Protein AF-A0A1W9LTS0-F1 (afdb_monomer)

Structure (mmCIF, N/CA/C/O backbone):
data_AF-A0A1W9LTS0-F1
#
_entry.id   AF-A0A1W9LTS0-F1
#
loop_
_atom_site.group_PDB
_atom_site.id
_atom_site.type_symbol
_atom_site.label_atom_id
_atom_site.label_alt_id
_atom_site.label_comp_id
_atom_site.label_asym_id
_atom_site.label_entity_id
_atom_site.label_seq_id
_atom_site.pdbx_PDB_ins_code
_atom_site.Cartn_x
_atom_site.Cartn_y
_atom_site.Cartn_z
_atom_site.occupancy
_atom_site.B_iso_or_equiv
_atom_site.auth_seq_id
_atom_site.auth_comp_id
_atom_site.auth_asym_id
_atom_site.auth_atom_id
_atom_site.pdbx_PDB_model_num
ATOM 1 N N . MET A 1 1 ? 13.930 -17.405 27.914 1.00 41.88 1 MET A N 1
ATOM 2 C CA . MET A 1 1 ? 15.050 -18.183 27.339 1.00 41.88 1 MET A CA 1
ATOM 3 C C . MET A 1 1 ? 15.543 -17.441 26.110 1.00 41.88 1 MET A C 1
ATOM 5 O O . MET A 1 1 ? 14.790 -17.312 25.156 1.00 41.88 1 MET A O 1
ATOM 9 N N . SER A 1 2 ? 16.735 -16.854 26.188 1.00 40.72 2 SER A N 1
ATOM 10 C CA . SER A 1 2 ? 17.370 -16.104 25.100 1.00 40.72 2 SER A CA 1
ATOM 11 C C . SER A 1 2 ? 18.119 -17.074 24.189 1.00 40.72 2 SER A C 1
ATOM 13 O O . SER A 1 2 ? 19.139 -17.632 24.594 1.00 40.72 2 SER A O 1
ATOM 15 N N . TYR A 1 3 ? 17.601 -17.304 22.987 1.00 51.97 3 TYR A N 1
ATOM 16 C CA . TYR A 1 3 ? 18.282 -18.116 21.981 1.00 51.97 3 TYR A CA 1
ATOM 17 C C . TYR A 1 3 ? 19.502 -17.367 21.431 1.00 51.97 3 TYR A C 1
ATOM 19 O O . TYR A 1 3 ? 19.491 -16.142 21.296 1.00 51.97 3 TYR A O 1
ATOM 27 N N . THR A 1 4 ? 20.586 -18.100 21.185 1.00 50.81 4 THR A N 1
ATOM 28 C CA . THR A 1 4 ? 21.878 -17.554 20.754 1.00 50.81 4 THR A CA 1
ATOM 29 C C . THR A 1 4 ? 21.835 -17.184 19.266 1.00 50.81 4 THR A C 1
ATOM 31 O O . THR A 1 4 ? 21.159 -17.846 18.485 1.00 50.81 4 THR A O 1
ATOM 34 N N . ILE A 1 5 ? 22.621 -16.181 18.847 1.00 49.59 5 ILE A N 1
ATOM 35 C CA . ILE A 1 5 ? 22.741 -15.671 17.457 1.00 49.59 5 ILE A CA 1
ATOM 36 C C . ILE A 1 5 ? 22.878 -16.789 16.399 1.00 49.59 5 ILE A C 1
ATOM 38 O O . ILE A 1 5 ? 22.484 -16.615 15.251 1.00 49.59 5 ILE A O 1
ATOM 42 N N . LYS A 1 6 ? 23.429 -17.951 16.776 1.00 54.41 6 LYS A N 1
ATOM 43 C CA . LYS A 1 6 ? 23.698 -19.080 15.875 1.00 54.41 6 LYS A CA 1
ATOM 44 C C . LYS A 1 6 ? 22.452 -19.833 15.395 1.00 54.41 6 LYS A C 1
ATOM 46 O O . LYS A 1 6 ? 22.547 -20.530 14.392 1.00 54.41 6 LYS A O 1
ATOM 51 N N . GLU A 1 7 ? 21.314 -19.714 16.076 1.00 71.44 7 GLU A N 1
ATOM 52 C CA . GLU A 1 7 ? 20.107 -20.470 15.716 1.00 71.44 7 GLU A CA 1
ATOM 53 C C . GLU A 1 7 ? 19.225 -19.770 14.684 1.00 71.44 7 GLU A C 1
ATOM 55 O O . GLU A 1 7 ? 18.290 -20.388 14.190 1.00 71.44 7 GLU A O 1
ATOM 60 N N . PHE A 1 8 ? 19.502 -18.515 14.321 1.00 76.38 8 PHE A N 1
ATOM 61 C CA . PHE A 1 8 ? 18.697 -17.773 13.355 1.00 76.38 8 PHE A CA 1
ATOM 62 C C . PHE A 1 8 ? 19.528 -17.378 12.136 1.00 76.38 8 PHE A C 1
ATOM 64 O O . PHE A 1 8 ? 20.562 -16.723 12.256 1.00 76.38 8 PHE A O 1
ATOM 71 N N . LYS A 1 9 ? 19.046 -17.689 10.929 1.00 77.50 9 LYS A N 1
ATOM 72 C CA . LYS A 1 9 ? 19.528 -17.009 9.721 1.00 77.50 9 LYS A CA 1
ATOM 73 C C . LYS A 1 9 ? 19.177 -15.520 9.809 1.00 77.50 9 LYS A C 1
ATOM 75 O O . LYS A 1 9 ? 18.097 -15.210 10.318 1.00 77.50 9 LYS A O 1
ATOM 80 N N . PRO A 1 10 ? 20.027 -14.608 9.290 1.00 75.56 10 PRO A N 1
ATOM 81 C CA . PRO A 1 10 ? 19.768 -13.172 9.295 1.00 75.56 10 PRO A CA 1
ATOM 82 C C . PRO A 1 10 ? 18.376 -12.838 8.769 1.00 75.56 10 PRO A C 1
ATOM 84 O O . PRO A 1 10 ? 17.856 -13.504 7.874 1.00 75.56 10 PRO A O 1
ATOM 87 N N . CYS A 1 11 ? 17.780 -11.786 9.315 1.00 69.75 11 CYS A N 1
ATOM 88 C CA . CYS A 1 11 ? 16.462 -11.349 8.907 1.00 69.75 11 CYS A CA 1
ATOM 89 C C . CYS A 1 11 ? 16.480 -10.982 7.423 1.00 69.75 11 CYS A C 1
ATOM 91 O O . CYS A 1 11 ? 17.223 -10.068 7.061 1.00 69.75 11 CYS A O 1
ATOM 93 N N . PRO A 1 12 ? 15.654 -11.620 6.571 1.00 57.44 12 PRO A N 1
ATOM 94 C CA . PRO A 1 12 ? 15.662 -11.326 5.139 1.00 57.44 12 PRO A CA 1
ATOM 95 C C . PRO A 1 12 ? 15.199 -9.890 4.856 1.00 57.44 12 PRO A C 1
ATOM 97 O O . PRO A 1 12 ? 15.517 -9.317 3.824 1.00 57.44 12 PRO A O 1
ATOM 100 N N . PHE A 1 13 ? 14.504 -9.269 5.814 1.00 53.19 13 PHE A N 1
ATOM 101 C CA . PHE A 1 13 ? 13.980 -7.917 5.680 1.00 53.19 13 PHE A CA 1
ATOM 102 C C . PHE A 1 13 ? 14.987 -6.833 6.078 1.00 53.19 13 PHE A C 1
ATOM 104 O O . PHE A 1 13 ? 15.098 -5.831 5.383 1.00 53.19 13 PHE A O 1
ATOM 111 N N . CYS A 1 14 ? 15.721 -6.981 7.185 1.0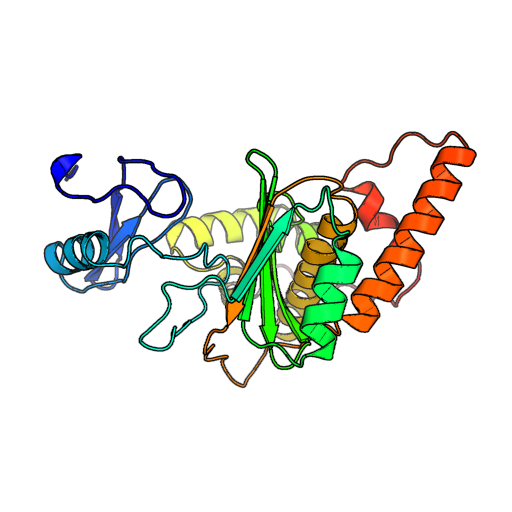0 53.59 14 CYS A N 1
ATOM 112 C CA . CYS A 1 14 ? 16.612 -5.919 7.685 1.00 53.59 14 CYS A CA 1
ATOM 113 C C . CYS A 1 14 ? 18.066 -6.350 7.908 1.00 53.59 14 CYS A C 1
ATOM 115 O O . CYS A 1 14 ? 18.846 -5.575 8.453 1.00 53.59 14 CYS A O 1
ATOM 117 N N . GLY A 1 15 ? 18.424 -7.589 7.570 1.00 56.75 15 GLY A N 1
ATOM 118 C CA . GLY A 1 15 ? 19.769 -8.135 7.759 1.00 56.75 15 GLY A CA 1
ATOM 119 C C . GLY A 1 15 ? 20.179 -8.357 9.218 1.00 56.75 15 GLY A C 1
ATOM 120 O O . GLY A 1 15 ? 21.249 -8.904 9.471 1.00 56.75 15 GLY A O 1
ATOM 121 N N . ARG A 1 16 ? 19.350 -7.970 10.201 1.00 68.31 16 ARG A N 1
ATOM 122 C CA . ARG A 1 16 ? 19.659 -8.167 11.623 1.00 68.31 16 ARG A CA 1
ATOM 123 C C . ARG A 1 16 ? 19.775 -9.650 11.947 1.00 68.31 16 ARG A C 1
ATOM 125 O O . ARG A 1 16 ? 18.957 -10.457 11.515 1.00 68.31 16 ARG A O 1
ATOM 132 N N . ILE A 1 17 ? 20.759 -9.960 12.774 1.00 64.94 17 ILE A N 1
ATOM 133 C CA . ILE A 1 17 ? 21.047 -11.305 13.291 1.00 64.94 17 ILE A CA 1
ATOM 134 C C . ILE A 1 17 ? 20.457 -11.544 14.689 1.00 64.94 17 ILE A C 1
ATOM 136 O O . ILE A 1 17 ? 20.579 -12.632 15.239 1.00 64.94 17 ILE A O 1
ATOM 140 N N . TRP A 1 18 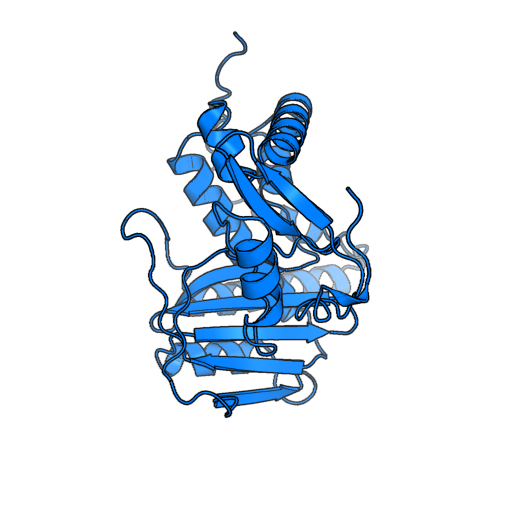? 19.823 -10.517 15.266 1.00 62.50 18 TRP A N 1
ATOM 141 C CA . TRP A 1 18 ? 19.165 -10.576 16.568 1.00 62.50 18 TRP A CA 1
ATOM 142 C C . TRP A 1 18 ? 17.645 -10.610 16.398 1.00 62.50 18 TRP A C 1
ATOM 144 O O . TRP A 1 18 ? 17.031 -9.646 15.923 1.00 62.50 18 TRP A O 1
ATOM 154 N N . MET A 1 19 ? 17.054 -11.736 16.789 1.00 76.31 19 MET A N 1
ATOM 155 C CA . MET A 1 19 ? 15.627 -12.033 16.718 1.00 76.31 19 MET A CA 1
ATOM 156 C C . MET A 1 19 ? 15.180 -12.631 18.049 1.00 76.31 19 MET A C 1
ATOM 158 O O . MET A 1 19 ? 15.985 -13.162 18.813 1.00 76.31 19 MET A O 1
ATOM 162 N N . PHE A 1 20 ? 13.884 -12.555 18.311 1.00 79.88 20 PHE A N 1
ATOM 163 C CA . PHE A 1 20 ? 13.246 -13.147 19.475 1.00 79.88 20 PHE A CA 1
ATOM 164 C C . PHE A 1 20 ? 12.435 -14.356 19.040 1.00 79.88 20 PHE A C 1
ATOM 166 O O . PHE A 1 20 ? 11.845 -14.333 17.968 1.00 79.88 20 PHE A O 1
ATOM 173 N N . LEU A 1 21 ? 12.376 -15.397 19.865 1.00 84.69 21 LEU A N 1
ATOM 174 C CA . LEU A 1 21 ? 11.340 -16.415 19.739 1.00 84.69 21 LEU A CA 1
ATOM 175 C C . LEU A 1 21 ? 10.225 -16.056 20.714 1.00 84.69 21 LEU A C 1
ATOM 177 O O . LEU A 1 21 ? 10.415 -16.123 21.929 1.00 84.69 21 LEU A O 1
ATOM 181 N N . ASP A 1 22 ? 9.079 -15.665 20.182 1.00 81.50 22 ASP A N 1
ATOM 182 C CA . ASP A 1 22 ? 7.911 -15.334 20.978 1.00 81.50 22 ASP A CA 1
ATOM 183 C C . ASP A 1 22 ? 7.050 -16.558 21.234 1.00 81.50 22 ASP A C 1
ATOM 185 O O . ASP A 1 22 ? 6.924 -17.428 20.376 1.00 81.50 22 ASP A O 1
ATOM 189 N N . SER A 1 23 ? 6.440 -16.584 22.417 1.00 85.69 23 SER A N 1
ATOM 190 C CA . SER A 1 23 ? 5.418 -17.548 22.814 1.00 85.69 23 SER A CA 1
ATOM 191 C C . SER A 1 23 ? 4.079 -16.831 22.866 1.00 85.69 23 SER A C 1
ATOM 193 O O . SER A 1 23 ? 3.973 -15.759 23.462 1.00 85.69 23 SER A O 1
ATOM 195 N N . TYR A 1 24 ? 3.065 -17.433 22.264 1.00 73.81 24 TYR A N 1
ATOM 196 C CA . TYR A 1 24 ? 1.699 -16.932 22.249 1.00 73.81 24 TYR A CA 1
ATOM 197 C C . TYR A 1 24 ? 0.837 -17.714 23.256 1.00 73.81 24 TYR A C 1
ATOM 199 O O . TYR A 1 24 ? 1.122 -18.892 23.494 1.00 73.81 24 TYR A O 1
ATOM 207 N N . PRO A 1 25 ? -0.197 -17.093 23.859 1.00 68.44 25 PRO A N 1
ATOM 208 C CA . PRO A 1 25 ? -1.070 -17.746 24.842 1.00 68.44 25 PRO A CA 1
ATOM 209 C C . PRO A 1 25 ? -1.750 -19.019 24.326 1.00 68.44 25 PRO A C 1
ATOM 211 O O . PRO A 1 25 ? -2.025 -19.926 25.103 1.00 68.44 25 PRO A O 1
ATOM 214 N N . GLU A 1 26 ? -1.980 -19.112 23.017 1.00 79.56 26 GLU A N 1
ATOM 215 C CA . GLU A 1 26 ? -2.631 -20.246 22.357 1.00 79.56 26 GLU A CA 1
ATOM 216 C C . GLU A 1 26 ? -1.672 -21.426 22.091 1.00 79.56 26 GLU A C 1
ATOM 218 O O . GLU A 1 26 ? -2.000 -22.333 21.332 1.00 79.56 26 GLU A O 1
ATOM 223 N N . GLY A 1 27 ? -0.475 -21.419 22.693 1.00 82.38 27 GLY A N 1
ATOM 224 C CA . GLY A 1 27 ? 0.497 -22.516 22.606 1.00 82.38 27 GLY A CA 1
ATOM 225 C C . GLY A 1 27 ? 1.390 -22.494 21.363 1.00 82.38 27 GLY A C 1
ATOM 226 O O . GLY A 1 27 ? 2.081 -23.472 21.091 1.00 82.38 27 GLY A O 1
ATOM 227 N N . TYR A 1 28 ? 1.403 -21.392 20.609 1.00 79.38 28 TYR A N 1
ATOM 228 C CA . TYR A 1 28 ? 2.258 -21.240 19.430 1.00 79.38 28 TYR A CA 1
ATOM 229 C C . TYR A 1 28 ? 3.547 -20.479 19.731 1.00 79.38 28 TYR A C 1
ATOM 231 O O . TYR A 1 28 ? 3.611 -19.630 20.620 1.00 79.38 28 TYR A O 1
ATOM 239 N N . PHE A 1 29 ? 4.545 -20.704 18.887 1.00 84.25 29 PHE A N 1
ATOM 240 C CA . PHE A 1 29 ? 5.816 -20.007 18.858 1.00 84.25 29 PHE A CA 1
ATOM 241 C C . PHE A 1 29 ? 6.044 -19.382 17.485 1.00 84.25 29 PHE A C 1
ATOM 243 O O . PHE A 1 29 ? 5.696 -19.971 16.462 1.00 84.25 29 PHE A O 1
ATOM 250 N N . ALA A 1 30 ? 6.643 -18.194 17.442 1.00 81.94 30 ALA A N 1
ATOM 251 C CA . ALA A 1 30 ? 7.100 -17.592 16.192 1.00 81.94 30 ALA A CA 1
ATOM 252 C C . ALA A 1 30 ? 8.354 -16.757 16.427 1.00 81.94 30 ALA A C 1
ATOM 254 O O . ALA A 1 30 ? 8.485 -16.082 17.445 1.00 81.94 30 ALA A O 1
ATOM 255 N N . VAL A 1 31 ? 9.275 -16.772 15.467 1.00 83.12 31 VAL A N 1
ATOM 256 C CA . VAL A 1 31 ? 10.468 -15.922 15.538 1.00 83.12 31 VAL A CA 1
ATOM 257 C C . VAL A 1 31 ? 10.129 -14.514 15.038 1.00 83.12 31 VAL A C 1
ATOM 259 O O . VAL A 1 31 ? 9.594 -14.366 13.942 1.00 83.12 31 VAL A O 1
ATOM 262 N N . ARG A 1 32 ? 10.449 -13.476 15.806 1.00 75.75 32 ARG A N 1
ATOM 263 C CA . ARG A 1 32 ? 10.203 -12.065 15.504 1.00 75.75 32 ARG A CA 1
ATOM 264 C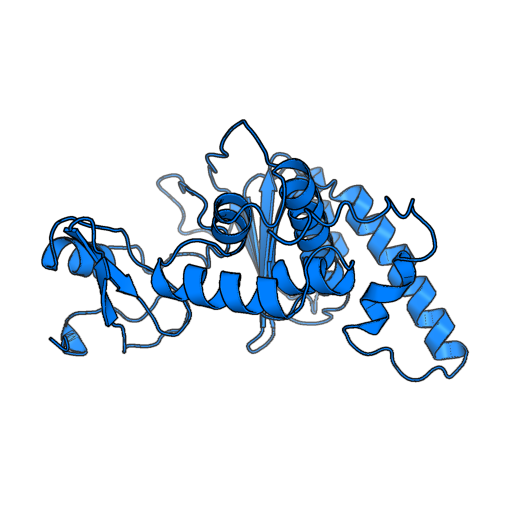 C . ARG A 1 32 ? 11.508 -11.288 15.417 1.00 75.75 32 ARG A C 1
ATOM 266 O O . ARG A 1 32 ? 12.348 -11.336 16.310 1.00 75.75 32 ARG A O 1
ATOM 273 N N . CYS A 1 33 ? 11.657 -10.487 14.373 1.00 70.88 33 CYS A N 1
ATOM 274 C CA . CYS A 1 33 ? 12.713 -9.490 14.284 1.00 70.88 33 CYS A CA 1
ATOM 275 C C . CYS A 1 33 ? 12.234 -8.135 14.823 1.00 70.88 33 CYS A C 1
ATOM 277 O O . CYS A 1 33 ? 11.070 -7.768 14.673 1.00 70.88 33 CYS A O 1
ATOM 279 N N . LEU A 1 34 ? 13.162 -7.338 15.359 1.00 59.75 34 LEU A N 1
ATOM 280 C CA . LEU A 1 34 ? 12.920 -5.952 15.781 1.00 59.75 34 LEU A CA 1
ATOM 281 C C . LEU A 1 34 ? 12.341 -5.053 14.680 1.00 59.75 34 LEU A C 1
ATOM 283 O O . LEU A 1 34 ? 11.677 -4.072 14.991 1.00 59.75 34 LEU A O 1
ATOM 287 N N . CYS A 1 35 ? 12.556 -5.381 13.401 1.00 51.41 35 CYS A N 1
ATOM 288 C CA . CYS A 1 35 ? 11.949 -4.646 12.288 1.00 51.41 35 CYS A CA 1
ATOM 289 C C . CYS A 1 35 ? 10.449 -4.944 12.091 1.00 51.41 35 CYS A C 1
ATOM 291 O O . CYS A 1 35 ? 9.860 -4.459 11.132 1.00 51.41 35 CYS A O 1
ATOM 293 N N . GLY A 1 36 ? 9.844 -5.785 12.938 1.00 54.88 36 GLY A N 1
ATOM 294 C CA . GLY A 1 36 ? 8.438 -6.189 12.851 1.00 54.88 36 GLY A CA 1
ATOM 295 C C . GLY A 1 36 ? 8.183 -7.444 12.012 1.00 54.88 36 GLY A C 1
ATOM 296 O O . GLY A 1 36 ? 7.053 -7.931 11.976 1.00 54.88 36 GLY A O 1
ATOM 297 N N . ALA A 1 37 ? 9.214 -8.009 11.375 1.00 61.00 37 ALA A N 1
ATOM 298 C CA . ALA A 1 37 ? 9.087 -9.270 10.654 1.00 61.00 37 ALA A CA 1
ATOM 299 C C . ALA A 1 37 ? 8.778 -10.414 11.623 1.00 61.00 37 ALA A C 1
ATOM 301 O O . ALA A 1 37 ? 9.485 -10.586 12.614 1.00 61.00 37 ALA A O 1
ATOM 302 N N . ASN A 1 38 ? 7.754 -11.208 11.322 1.00 68.31 38 ASN A N 1
ATOM 303 C CA . ASN A 1 38 ? 7.358 -12.361 12.124 1.00 68.31 38 ASN A CA 1
ATOM 304 C C . ASN A 1 38 ? 7.458 -13.641 11.297 1.00 68.31 38 ASN A C 1
ATOM 306 O O . ASN A 1 38 ? 7.271 -13.640 10.083 1.00 68.31 38 ASN A O 1
ATOM 310 N N . GLY A 1 39 ? 7.786 -14.726 11.979 1.00 70.81 39 GLY A N 1
ATOM 311 C CA . GLY A 1 39 ? 7.834 -16.065 11.435 1.00 70.81 39 GLY A CA 1
ATOM 312 C C . GLY A 1 39 ? 6.502 -16.779 11.390 1.00 70.81 39 GLY A C 1
ATOM 313 O O . GLY A 1 39 ? 5.543 -16.305 11.998 1.00 70.81 39 GLY A O 1
ATOM 314 N N . PRO A 1 40 ? 6.449 -17.940 10.712 1.00 70.31 40 PRO A N 1
ATOM 315 C CA . PRO A 1 40 ? 5.286 -18.800 10.792 1.00 70.31 40 PRO A CA 1
ATOM 316 C C . PRO A 1 40 ? 5.069 -19.201 12.253 1.00 70.31 40 PRO A C 1
ATOM 318 O O . PRO A 1 40 ? 6.020 -19.538 12.962 1.00 70.31 40 PRO A O 1
ATOM 321 N N . LYS A 1 41 ? 3.810 -19.147 12.691 1.00 79.19 41 LYS A N 1
ATOM 322 C CA . LYS A 1 41 ? 3.402 -19.673 13.992 1.00 79.19 41 LYS A CA 1
ATOM 323 C C . LYS A 1 41 ? 3.450 -21.197 13.934 1.00 79.19 41 LYS A C 1
ATOM 325 O O . LYS A 1 41 ? 2.868 -21.792 13.028 1.00 79.19 41 LYS A O 1
ATOM 330 N N . LYS A 1 42 ? 4.145 -21.816 14.880 1.00 82.88 42 LYS A N 1
ATOM 331 C CA . LYS A 1 42 ? 4.274 -23.272 15.006 1.00 82.88 42 LYS A CA 1
ATOM 332 C C . LYS A 1 42 ? 3.979 -23.697 16.430 1.00 82.88 42 LYS A C 1
ATOM 334 O O . LYS A 1 42 ? 4.211 -22.932 17.355 1.00 82.88 42 LYS A O 1
ATOM 339 N N . THR A 1 43 ? 3.441 -24.892 16.612 1.00 86.69 43 THR A N 1
ATOM 340 C CA . THR A 1 43 ? 3.140 -25.448 17.941 1.00 86.69 43 THR A CA 1
ATOM 341 C C . THR A 1 43 ? 4.401 -25.888 18.684 1.00 86.69 43 THR A C 1
ATOM 343 O O . THR A 1 43 ? 4.368 -26.078 19.894 1.00 86.69 43 THR A O 1
ATOM 346 N N . ASP A 1 44 ? 5.524 -26.005 17.974 1.00 89.50 44 ASP A N 1
ATOM 347 C CA . ASP A 1 44 ? 6.829 -26.330 18.533 1.00 89.50 44 ASP A CA 1
ATOM 348 C C . ASP A 1 44 ? 7.862 -25.212 18.291 1.00 89.50 44 ASP A C 1
ATOM 350 O O . ASP A 1 44 ? 7.861 -24.517 17.269 1.00 89.50 44 ASP A O 1
ATOM 354 N N . LYS A 1 45 ? 8.772 -25.040 19.257 1.00 88.81 45 LYS A N 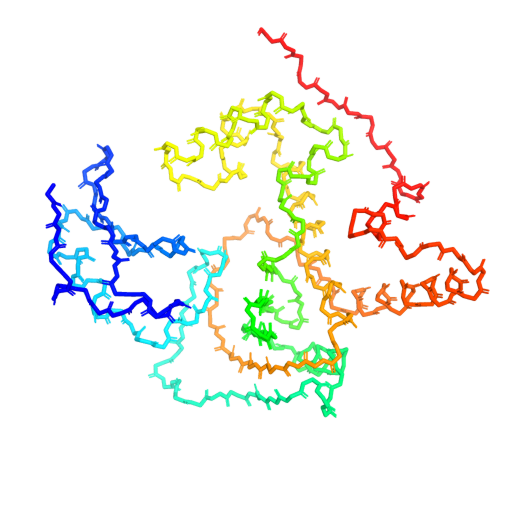1
ATOM 355 C CA . LYS A 1 45 ? 9.820 -24.012 19.218 1.00 88.81 45 LYS A CA 1
ATOM 356 C C . LYS A 1 45 ? 10.844 -24.275 18.121 1.00 88.81 45 LYS A C 1
ATOM 358 O O . LYS A 1 45 ? 11.244 -23.332 17.442 1.00 88.81 45 LYS A O 1
ATOM 363 N N . ARG A 1 46 ? 11.281 -25.527 17.949 1.00 85.94 46 ARG A N 1
ATOM 364 C CA . ARG A 1 46 ? 12.253 -25.893 16.913 1.00 85.94 46 ARG A CA 1
ATOM 365 C C . ARG A 1 46 ? 11.631 -25.748 15.540 1.00 85.94 46 ARG A C 1
ATOM 367 O O . ARG A 1 46 ? 12.278 -25.168 14.683 1.00 85.94 46 ARG A O 1
ATOM 374 N N . GLU A 1 47 ? 10.372 -26.132 15.358 1.00 81.31 47 GLU A N 1
ATOM 375 C CA . GLU A 1 47 ? 9.664 -25.894 14.094 1.00 81.31 47 GLU A CA 1
ATOM 376 C C . GLU A 1 47 ? 9.517 -24.400 13.765 1.00 81.31 47 GLU A C 1
ATOM 378 O O . GLU A 1 47 ? 9.607 -24.010 12.600 1.00 81.31 47 GLU A O 1
ATOM 383 N N . ALA A 1 48 ? 9.308 -23.535 14.764 1.00 81.81 48 ALA A N 1
ATOM 384 C CA . ALA A 1 48 ? 9.254 -22.084 14.557 1.00 81.81 48 ALA A CA 1
ATOM 385 C C . ALA A 1 48 ? 10.614 -21.504 14.123 1.00 81.81 48 ALA A C 1
ATOM 387 O O . ALA A 1 48 ? 10.668 -20.607 13.273 1.00 81.81 48 ALA A O 1
ATOM 388 N N . ILE A 1 49 ? 11.707 -22.014 14.704 1.00 86.06 49 ILE A N 1
ATOM 389 C CA . ILE A 1 49 ? 13.092 -21.645 14.373 1.00 86.06 49 ILE A CA 1
ATOM 390 C C . ILE A 1 49 ? 13.486 -22.205 13.006 1.00 86.06 49 ILE A C 1
ATOM 392 O O . ILE A 1 49 ? 14.020 -21.482 12.170 1.00 86.06 49 ILE A O 1
ATOM 396 N N . GLU A 1 50 ? 13.185 -23.470 12.738 1.00 82.12 50 GLU A N 1
ATOM 397 C CA . GLU A 1 50 ? 13.418 -24.112 11.453 1.00 82.12 50 GLU A CA 1
ATOM 398 C C . GLU A 1 50 ? 12.625 -23.392 10.373 1.00 82.12 50 GLU A C 1
ATOM 400 O O . GLU A 1 50 ? 13.222 -22.926 9.415 1.00 82.12 50 GLU A O 1
ATOM 405 N N . GLY A 1 51 ? 11.340 -23.115 10.601 1.00 75.38 51 GLY A N 1
ATOM 406 C CA . GLY A 1 51 ? 10.541 -22.238 9.752 1.00 75.38 51 GLY A CA 1
ATOM 407 C C . GLY A 1 51 ? 11.093 -20.810 9.641 1.00 75.38 51 GLY A C 1
ATOM 408 O O . GLY A 1 51 ? 10.734 -20.105 8.703 1.00 75.38 51 GLY A O 1
ATOM 409 N N . TRP A 1 52 ? 11.961 -20.348 10.558 1.00 82.38 52 TRP A N 1
ATOM 410 C CA . TRP A 1 52 ? 12.794 -19.136 10.422 1.00 82.38 52 TRP A CA 1
ATOM 411 C C . TRP A 1 52 ? 14.041 -19.289 9.563 1.00 82.38 52 TRP A C 1
ATOM 413 O O . TRP A 1 52 ? 14.427 -18.353 8.864 1.00 82.38 52 TRP A O 1
ATOM 423 N N . ASN A 1 53 ? 14.628 -20.466 9.529 1.00 79.56 53 ASN A N 1
ATOM 424 C CA . ASN A 1 53 ? 15.877 -20.706 8.827 1.00 79.56 53 ASN A CA 1
ATOM 425 C C . ASN A 1 53 ? 15.684 -21.314 7.440 1.00 79.56 53 ASN A C 1
ATOM 427 O O . ASN A 1 53 ? 16.556 -21.167 6.585 1.00 79.56 53 ASN A O 1
ATOM 431 N N . THR A 1 54 ? 14.582 -22.016 7.212 1.00 68.25 54 THR A N 1
ATOM 432 C CA . THR A 1 54 ? 14.234 -22.655 5.938 1.00 68.25 54 THR A CA 1
ATOM 433 C C . THR A 1 54 ? 13.331 -21.783 5.091 1.00 68.25 54 THR A C 1
ATOM 435 O O . THR A 1 54 ? 13.217 -22.023 3.896 1.00 68.25 54 THR A O 1
ATOM 438 N N . ARG A 1 55 ? 12.743 -20.732 5.673 1.00 62.53 55 ARG A N 1
ATOM 439 C CA . ARG A 1 55 ? 12.095 -19.693 4.880 1.00 62.53 55 ARG A CA 1
ATOM 440 C C . ARG A 1 55 ? 13.102 -19.109 3.896 1.00 62.53 55 ARG A C 1
ATOM 442 O O . ARG A 1 55 ? 14.245 -18.804 4.257 1.00 62.53 55 ARG A O 1
ATOM 449 N N . ASP A 1 56 ? 12.666 -18.985 2.652 1.00 46.03 56 ASP A N 1
ATOM 450 C CA . ASP A 1 56 ? 13.517 -18.506 1.581 1.00 46.03 56 ASP A CA 1
ATOM 451 C C . ASP A 1 56 ? 14.126 -17.153 1.950 1.00 46.03 56 ASP A C 1
ATOM 453 O O . ASP A 1 56 ? 13.440 -16.208 2.343 1.00 46.03 56 ASP A O 1
ATOM 457 N N . ARG A 1 57 ? 15.450 -17.031 1.800 1.00 42.03 57 ARG A N 1
ATOM 458 C CA . ARG A 1 57 ? 16.155 -15.742 1.944 1.00 42.03 57 ARG A CA 1
ATOM 459 C C . ARG A 1 57 ? 15.679 -14.703 0.920 1.00 42.03 57 ARG A C 1
ATOM 461 O O . ARG A 1 57 ? 15.993 -13.528 1.062 1.00 42.03 57 ARG A O 1
ATOM 468 N N . HIS A 1 58 ? 14.891 -15.142 -0.057 1.00 41.31 58 HIS A N 1
ATOM 469 C CA . HIS A 1 58 ? 14.230 -14.348 -1.084 1.00 41.31 58 HIS A CA 1
ATOM 470 C C . HIS A 1 58 ? 12.873 -13.779 -0.641 1.00 41.31 58 HIS A C 1
ATOM 472 O O . HIS A 1 58 ? 12.137 -13.265 -1.477 1.00 41.31 58 HIS A O 1
ATOM 478 N N . LEU A 1 59 ? 12.531 -13.860 0.654 1.00 42.47 59 LEU A N 1
ATOM 479 C CA . LEU A 1 59 ? 11.317 -13.272 1.218 1.00 42.47 59 LEU A CA 1
ATOM 480 C C . LEU A 1 59 ? 11.281 -11.752 1.011 1.00 42.47 59 LEU A C 1
ATOM 482 O O . LEU A 1 59 ? 11.761 -10.964 1.829 1.00 42.47 59 LEU A O 1
ATOM 486 N N . LEU A 1 60 ? 10.652 -11.384 -0.103 1.00 46.97 60 LEU A N 1
ATOM 487 C CA . LEU A 1 60 ? 10.032 -10.103 -0.390 1.00 46.97 60 LEU A CA 1
ATOM 488 C C . LEU A 1 60 ? 9.454 -9.505 0.880 1.00 46.97 60 LEU A C 1
ATOM 490 O O . LEU A 1 60 ? 8.724 -10.181 1.609 1.00 46.97 60 LEU A O 1
ATOM 494 N N . TRP A 1 61 ? 9.764 -8.231 1.124 1.00 45.72 61 TRP A N 1
ATOM 495 C CA . TRP A 1 61 ? 9.033 -7.427 2.089 1.00 45.72 61 TRP A CA 1
ATOM 496 C C . TRP A 1 61 ? 7.537 -7.594 1.806 1.00 45.72 61 TRP A C 1
ATOM 498 O O . TRP A 1 61 ? 7.033 -7.110 0.800 1.00 45.72 61 TRP A O 1
ATOM 508 N N . ASN A 1 62 ? 6.858 -8.359 2.666 1.00 50.06 62 ASN A N 1
ATOM 509 C CA . ASN A 1 62 ? 5.422 -8.601 2.622 1.00 50.06 62 ASN A CA 1
ATOM 510 C C . ASN A 1 62 ? 4.796 -7.786 3.757 1.00 50.06 62 ASN A C 1
ATOM 512 O O . ASN A 1 62 ? 4.521 -8.319 4.838 1.00 50.06 62 ASN A O 1
ATOM 516 N N . PRO A 1 63 ? 4.630 -6.470 3.560 1.00 51.81 63 PRO A N 1
ATOM 517 C CA . PRO A 1 63 ? 4.043 -5.604 4.572 1.00 51.81 63 PRO A CA 1
ATOM 518 C C . PRO A 1 63 ? 2.556 -5.889 4.804 1.00 51.81 63 PRO A C 1
ATOM 520 O O . PRO A 1 63 ? 1.982 -5.420 5.783 1.00 51.81 63 PRO A O 1
ATOM 523 N N . PHE A 1 64 ? 1.939 -6.660 3.913 1.00 52.28 64 PHE A N 1
ATOM 524 C CA . PHE A 1 64 ? 0.501 -6.860 3.853 1.00 52.28 64 PHE A CA 1
ATOM 525 C C . PHE A 1 64 ? 0.010 -8.060 4.658 1.00 52.28 64 PHE A C 1
ATOM 527 O O . PHE A 1 64 ? -1.195 -8.231 4.797 1.00 52.28 64 PHE A O 1
ATOM 534 N N . ARG A 1 65 ? 0.922 -8.908 5.164 1.00 51.62 65 ARG A N 1
ATOM 535 C CA . ARG A 1 65 ? 0.589 -10.239 5.712 1.00 51.62 65 ARG A CA 1
ATOM 536 C C . ARG A 1 65 ? -0.278 -11.072 4.748 1.00 51.62 65 ARG A C 1
ATOM 538 O O . ARG A 1 65 ? -1.056 -11.908 5.194 1.00 51.62 65 ARG A O 1
ATOM 545 N N . LEU A 1 66 ? -0.143 -10.859 3.437 1.00 50.91 66 LEU A N 1
ATOM 546 C CA . LEU A 1 66 ? -0.890 -11.618 2.432 1.00 50.91 66 LEU A CA 1
ATOM 547 C C . LEU A 1 66 ? -0.314 -13.031 2.305 1.00 50.91 66 LEU A C 1
ATOM 549 O O . LEU A 1 66 ? 0.907 -13.213 2.383 1.00 50.91 66 LEU A O 1
ATOM 553 N N . SER A 1 67 ? -1.178 -14.019 2.063 1.00 44.50 67 SER A N 1
ATOM 554 C CA . SER A 1 67 ? -0.758 -15.361 1.647 1.00 44.50 67 SER A CA 1
ATOM 555 C C . SER A 1 67 ? -0.340 -15.318 0.179 1.00 44.50 67 SER A C 1
ATOM 557 O O . SER A 1 67 ? -1.141 -15.534 -0.728 1.00 44.50 67 SER A O 1
ATOM 559 N N . ILE A 1 68 ? 0.930 -14.988 -0.050 1.00 47.56 68 ILE A N 1
ATOM 560 C CA . ILE A 1 68 ? 1.515 -14.867 -1.386 1.00 47.56 68 ILE A CA 1
ATOM 561 C C . ILE A 1 68 ? 2.203 -16.186 -1.736 1.00 47.56 68 ILE A C 1
ATOM 563 O O . ILE A 1 68 ? 3.120 -16.620 -1.034 1.00 47.56 68 ILE A O 1
ATOM 567 N N . ARG A 1 69 ? 1.758 -16.830 -2.816 1.00 45.44 69 ARG A N 1
ATOM 568 C CA . ARG A 1 69 ? 2.408 -17.999 -3.413 1.00 45.44 69 ARG A CA 1
ATOM 569 C C . ARG A 1 69 ? 3.151 -17.566 -4.671 1.00 45.44 69 ARG A C 1
ATOM 571 O O . ARG A 1 69 ? 2.569 -17.051 -5.619 1.00 45.44 69 ARG A O 1
ATOM 578 N N . PHE A 1 70 ? 4.449 -17.807 -4.680 1.00 47.19 70 PHE A N 1
ATOM 579 C CA . PHE A 1 70 ? 5.308 -17.609 -5.839 1.00 47.19 70 PHE A CA 1
ATOM 580 C C . PHE A 1 70 ? 5.375 -18.945 -6.607 1.00 47.19 70 PHE A C 1
ATOM 582 O O . PHE A 1 70 ? 5.653 -19.968 -5.974 1.00 47.19 70 PHE A O 1
ATOM 589 N N . PRO A 1 71 ? 5.048 -19.009 -7.916 1.00 44.62 71 PRO A N 1
ATOM 590 C CA . PRO A 1 71 ? 5.254 -20.225 -8.706 1.00 44.62 71 PRO A CA 1
ATOM 591 C C . PRO A 1 71 ? 6.717 -20.714 -8.648 1.00 44.62 71 PRO A C 1
ATOM 593 O O . PRO A 1 71 ? 7.640 -19.940 -8.436 1.00 44.62 71 PRO A O 1
ATOM 596 N N . LYS A 1 72 ? 6.925 -22.030 -8.776 1.00 38.69 72 LYS A N 1
ATOM 597 C CA . LYS A 1 72 ? 8.131 -22.760 -8.324 1.00 38.69 72 LYS A CA 1
ATOM 598 C C . LYS A 1 72 ? 9.485 -22.371 -8.959 1.00 38.69 72 LYS A C 1
ATOM 600 O O . LYS A 1 72 ? 10.495 -22.843 -8.453 1.00 38.69 72 LYS A O 1
ATOM 605 N N . ASP A 1 73 ? 9.528 -21.493 -9.962 1.00 44.28 73 ASP A N 1
ATOM 606 C CA . ASP A 1 73 ? 10.755 -21.053 -10.647 1.00 44.28 73 ASP A CA 1
ATOM 607 C C . ASP A 1 73 ? 10.847 -19.509 -10.700 1.00 44.28 73 ASP A C 1
ATOM 609 O O . ASP A 1 73 ? 10.523 -18.894 -11.710 1.00 44.28 73 ASP A O 1
ATOM 613 N N . ILE A 1 74 ? 11.255 -18.851 -9.601 1.00 45.97 74 ILE A N 1
ATOM 614 C CA . ILE A 1 74 ? 11.335 -17.369 -9.484 1.00 45.97 74 ILE A CA 1
ATOM 615 C C . ILE A 1 74 ? 12.737 -16.915 -9.051 1.00 45.97 74 ILE A C 1
ATOM 617 O O . ILE A 1 74 ? 12.955 -16.325 -7.994 1.00 45.97 74 ILE A O 1
ATOM 621 N N . LEU A 1 75 ? 13.741 -17.193 -9.881 1.00 42.78 75 LEU A N 1
ATOM 622 C CA . LEU A 1 75 ? 15.046 -16.528 -9.756 1.00 42.78 75 LEU A CA 1
ATOM 623 C C . LEU A 1 75 ? 15.119 -15.235 -10.584 1.00 42.78 75 LEU A C 1
ATOM 625 O O . LEU A 1 75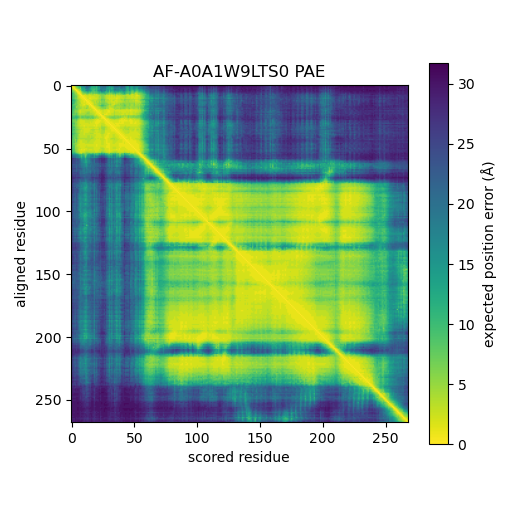 ? 15.981 -14.394 -10.322 1.00 42.78 75 LEU A O 1
ATOM 629 N N . SER A 1 76 ? 14.209 -15.027 -11.541 1.00 52.22 76 SER A N 1
ATOM 630 C CA . SER A 1 76 ? 14.160 -13.812 -12.351 1.00 52.22 76 SER A CA 1
ATOM 631 C C . SER A 1 76 ? 13.320 -12.730 -11.681 1.00 52.22 76 SER A C 1
ATOM 633 O O . SER A 1 76 ? 12.207 -12.953 -11.215 1.00 52.22 76 SER A O 1
ATOM 635 N N . VAL A 1 77 ? 13.880 -11.527 -11.619 1.00 59.41 77 VAL A N 1
ATOM 636 C CA . VAL A 1 77 ? 13.075 -10.311 -11.507 1.00 59.41 77 VAL A CA 1
ATOM 637 C C . VAL A 1 77 ? 12.418 -10.101 -12.868 1.00 59.41 77 VAL A C 1
ATOM 639 O O . VAL A 1 77 ? 13.148 -10.066 -13.858 1.00 59.41 77 VAL A O 1
ATOM 642 N N . ASP A 1 78 ? 11.092 -9.967 -12.923 1.00 78.12 78 ASP A N 1
ATOM 643 C CA . ASP A 1 78 ? 10.379 -9.777 -14.195 1.00 78.12 78 ASP A CA 1
ATOM 644 C C . ASP A 1 78 ? 10.660 -8.390 -14.780 1.00 78.12 78 ASP A C 1
ATOM 646 O O . ASP A 1 78 ? 10.886 -8.237 -15.978 1.00 78.12 78 ASP A O 1
ATOM 650 N N . PHE A 1 79 ? 10.692 -7.369 -13.918 1.00 83.25 79 PHE A N 1
ATOM 651 C CA . PHE A 1 79 ? 10.996 -5.999 -14.313 1.00 83.25 79 PHE A CA 1
ATOM 652 C C . PHE A 1 79 ? 11.686 -5.238 -13.177 1.00 83.25 79 PHE A C 1
ATOM 654 O O . PHE A 1 79 ? 11.230 -5.259 -12.037 1.00 83.25 79 PHE A O 1
ATOM 661 N N . LYS A 1 80 ? 12.803 -4.573 -13.474 1.00 89.44 80 LYS A N 1
ATOM 662 C CA . LYS A 1 80 ? 13.571 -3.765 -12.516 1.00 89.44 80 LYS A CA 1
ATOM 663 C C . LYS A 1 80 ? 14.195 -2.561 -13.190 1.00 89.44 80 LYS A C 1
ATOM 665 O O . LYS A 1 80 ? 14.478 -2.602 -14.385 1.00 89.44 80 LYS A O 1
ATOM 670 N N . GLY A 1 81 ? 14.481 -1.535 -12.403 1.00 88.12 81 GLY A N 1
ATOM 671 C CA . GLY A 1 81 ? 15.125 -0.329 -12.897 1.00 88.12 81 GLY A CA 1
ATOM 672 C C . GLY A 1 81 ? 15.322 0.728 -11.820 1.00 88.12 81 GLY A C 1
ATOM 673 O O . GLY A 1 81 ? 15.068 0.492 -10.638 1.00 88.12 81 GLY A O 1
ATOM 674 N N . SER A 1 82 ? 15.791 1.894 -12.260 1.00 91.56 82 SER A N 1
ATOM 675 C CA . SER A 1 82 ? 15.997 3.078 -11.423 1.00 91.56 82 SER A CA 1
ATOM 676 C C . SER A 1 82 ? 14.925 4.117 -11.717 1.00 91.56 82 SER A C 1
ATOM 678 O O . SER A 1 82 ? 14.627 4.380 -12.885 1.00 91.56 82 SER A O 1
ATOM 680 N N . LEU A 1 83 ? 14.406 4.759 -10.672 1.00 91.75 83 LEU A N 1
ATOM 681 C CA . LEU A 1 83 ? 13.539 5.931 -10.790 1.00 91.75 83 LEU A CA 1
ATOM 682 C C . LEU A 1 83 ? 14.282 7.154 -11.352 1.00 91.75 83 LEU A C 1
ATOM 684 O O . LEU A 1 83 ? 13.651 8.062 -11.878 1.00 91.75 83 LEU A O 1
ATOM 688 N N . ASP A 1 84 ? 15.617 7.136 -11.322 1.00 91.25 84 ASP A N 1
ATOM 689 C CA . ASP A 1 84 ? 16.481 8.118 -11.987 1.00 91.25 84 ASP A CA 1
ATOM 690 C C . ASP A 1 84 ? 16.354 8.081 -13.518 1.00 91.25 84 ASP A C 1
ATOM 692 O O . ASP A 1 84 ? 16.675 9.052 -14.198 1.00 91.25 84 ASP A O 1
ATOM 696 N N . SER A 1 85 ? 15.934 6.940 -14.076 1.00 91.25 85 SER A N 1
ATOM 697 C CA . SER A 1 85 ? 15.846 6.719 -15.525 1.00 91.25 85 SER A CA 1
ATOM 698 C C . SER A 1 85 ? 14.411 6.683 -16.042 1.00 91.25 85 SER A C 1
ATOM 700 O O . SER A 1 85 ? 14.176 7.025 -17.198 1.00 91.25 85 SER A O 1
ATOM 702 N N . VAL A 1 86 ? 13.459 6.246 -15.216 1.00 93.44 86 VAL A N 1
ATOM 703 C CA . VAL A 1 86 ? 12.042 6.126 -15.575 1.00 93.44 86 VAL A CA 1
ATOM 704 C C . VAL A 1 86 ? 11.208 6.611 -14.401 1.00 93.44 86 VAL A C 1
ATOM 706 O O . VAL A 1 86 ? 11.353 6.099 -13.293 1.00 93.44 86 VAL A O 1
ATOM 709 N N . ASP A 1 87 ? 10.315 7.573 -14.629 1.00 92.44 87 ASP A N 1
ATOM 710 C CA . ASP A 1 87 ? 9.454 8.056 -13.557 1.00 92.44 87 ASP A CA 1
ATOM 711 C C . ASP A 1 87 ? 8.480 6.975 -13.052 1.00 92.44 87 ASP A C 1
ATOM 713 O O . ASP A 1 87 ? 8.105 6.024 -13.747 1.00 92.44 87 ASP A O 1
ATOM 717 N N . PHE A 1 88 ? 8.057 7.132 -11.798 1.00 95.12 88 PHE A N 1
ATOM 718 C CA . PHE A 1 88 ? 7.172 6.176 -11.143 1.00 95.12 88 PHE A CA 1
ATOM 719 C C . PHE A 1 88 ? 5.814 6.029 -11.854 1.00 95.12 88 PHE A C 1
ATOM 721 O O . PHE A 1 88 ? 5.255 4.931 -11.877 1.00 95.12 88 PHE A O 1
ATOM 728 N N . ALA A 1 89 ? 5.297 7.103 -12.465 1.00 94.62 89 ALA A N 1
ATOM 729 C CA . ALA A 1 89 ? 4.023 7.081 -13.181 1.00 94.62 89 ALA A CA 1
ATOM 730 C C . ALA A 1 89 ? 4.078 6.122 -14.377 1.00 94.62 89 ALA A C 1
ATOM 732 O O . ALA A 1 89 ? 3.179 5.302 -14.547 1.00 94.62 89 ALA A O 1
ATOM 733 N N . SER A 1 90 ? 5.166 6.170 -15.142 1.00 95.19 90 SER A N 1
ATOM 734 C CA . SER A 1 90 ? 5.424 5.317 -16.301 1.00 95.19 90 SER A CA 1
ATOM 735 C C . SER A 1 90 ? 5.565 3.849 -15.901 1.00 95.19 90 SER A C 1
ATOM 737 O O . SER A 1 90 ? 4.965 2.976 -16.529 1.00 95.19 90 SER A O 1
ATOM 739 N N . VAL A 1 91 ? 6.295 3.564 -14.812 1.00 95.94 91 VAL A N 1
ATOM 740 C CA . VAL A 1 91 ? 6.405 2.203 -14.252 1.00 95.94 91 VAL A CA 1
ATOM 741 C C . VAL A 1 91 ? 5.024 1.665 -13.881 1.00 95.94 91 VAL A C 1
ATOM 743 O O . VAL A 1 91 ? 4.652 0.559 -14.277 1.00 95.94 91 VAL A O 1
ATOM 746 N N . LEU A 1 92 ? 4.248 2.453 -13.140 1.00 96.25 92 LEU A N 1
ATOM 747 C CA . LEU A 1 92 ? 2.937 2.047 -12.654 1.00 96.25 92 LEU A CA 1
ATOM 748 C C . LEU A 1 92 ? 1.921 1.888 -13.803 1.00 96.25 92 LEU A C 1
ATOM 750 O O . LEU A 1 92 ? 1.168 0.914 -13.821 1.00 96.25 92 LEU A O 1
ATOM 754 N N . GLN A 1 93 ? 1.938 2.786 -14.792 1.00 95.62 93 GLN A N 1
ATOM 755 C CA . GLN A 1 93 ? 1.099 2.714 -15.991 1.00 95.62 93 GLN A CA 1
ATOM 756 C C . GLN A 1 93 ? 1.409 1.477 -16.837 1.00 95.62 93 GLN A C 1
ATOM 758 O O . GLN A 1 93 ? 0.486 0.826 -17.329 1.00 95.62 93 GLN A O 1
ATOM 763 N N . MET A 1 94 ? 2.690 1.139 -17.002 1.00 95.88 94 MET A N 1
ATOM 764 C CA . MET A 1 94 ? 3.112 -0.046 -17.748 1.00 95.88 94 MET A CA 1
ATOM 765 C C . MET A 1 94 ? 2.583 -1.328 -17.093 1.00 95.88 94 MET A C 1
ATOM 767 O O . MET A 1 94 ? 2.034 -2.187 -17.781 1.00 95.88 94 MET A O 1
ATOM 771 N N . LEU A 1 95 ? 2.702 -1.444 -15.766 1.00 95.81 95 LEU A N 1
ATOM 772 C CA . LEU A 1 95 ? 2.171 -2.592 -15.024 1.00 95.81 95 LEU A CA 1
ATOM 773 C C . LEU A 1 95 ? 0.641 -2.665 -15.115 1.00 95.81 95 LEU A C 1
ATOM 775 O O . LEU A 1 95 ? 0.094 -3.746 -15.324 1.00 95.81 95 LEU A O 1
ATOM 779 N N . ALA A 1 96 ? -0.043 -1.524 -15.011 1.00 95.62 96 ALA A N 1
ATOM 780 C CA . ALA A 1 96 ? -1.495 -1.462 -15.138 1.00 95.62 96 ALA A CA 1
ATOM 781 C C . ALA A 1 96 ? -1.983 -1.882 -16.529 1.00 95.62 96 ALA A C 1
ATOM 783 O O . ALA A 1 96 ? -2.894 -2.690 -16.637 1.00 95.62 96 ALA A O 1
ATOM 784 N N . SER A 1 97 ? -1.346 -1.376 -17.587 1.00 95.50 97 SER A N 1
ATOM 785 C CA . SER A 1 97 ? -1.740 -1.653 -18.978 1.00 95.50 97 SER A CA 1
ATOM 786 C C . SER A 1 97 ? -1.469 -3.099 -19.401 1.00 95.50 97 SER A C 1
ATOM 788 O O . SER A 1 97 ? -2.059 -3.580 -20.361 1.00 95.50 97 SER A O 1
ATOM 790 N N . GLY A 1 98 ? -0.550 -3.779 -18.712 1.00 94.62 98 GLY A N 1
ATOM 791 C CA . GLY A 1 98 ? -0.260 -5.197 -18.909 1.00 94.62 98 GLY A CA 1
ATOM 792 C C . GLY A 1 98 ? -1.062 -6.133 -18.002 1.00 94.62 98 GLY A C 1
ATOM 793 O O . GLY A 1 98 ? -0.644 -7.281 -17.857 1.00 94.62 98 GLY A O 1
ATOM 794 N N . ASP A 1 99 ? -2.116 -5.638 -17.339 1.00 93.69 99 ASP A N 1
ATOM 795 C CA . ASP A 1 99 ? -2.967 -6.369 -16.386 1.00 93.69 99 ASP A CA 1
ATOM 796 C C . ASP A 1 99 ? -2.167 -7.170 -15.346 1.00 93.69 99 ASP A C 1
ATOM 798 O O . ASP A 1 99 ? -2.500 -8.294 -14.959 1.00 93.69 99 ASP A O 1
ATOM 802 N N . LYS A 1 100 ? -1.053 -6.591 -14.888 1.00 92.00 100 LYS A N 1
ATOM 803 C CA . LYS A 1 100 ? -0.088 -7.291 -14.044 1.00 92.00 100 LYS A CA 1
ATOM 804 C C . LYS A 1 100 ? -0.656 -7.618 -12.662 1.00 92.00 100 LYS A C 1
ATOM 806 O O . LYS A 1 100 ? -1.328 -6.795 -12.035 1.00 92.00 100 LYS A O 1
ATOM 811 N N . THR A 1 101 ? -0.342 -8.823 -12.181 1.00 88.88 101 THR A N 1
ATOM 812 C CA . THR A 1 101 ? -0.698 -9.318 -10.845 1.00 88.88 101 THR A CA 1
ATOM 813 C C . THR A 1 101 ? 0.565 -9.737 -10.105 1.00 88.88 101 THR A C 1
ATOM 815 O O . THR A 1 101 ? 1.191 -10.748 -10.425 1.00 88.88 101 THR A O 1
ATOM 818 N N . GLY A 1 102 ? 0.951 -8.950 -9.104 1.00 85.12 102 GLY A N 1
ATOM 819 C CA . GLY A 1 102 ? 2.281 -9.057 -8.523 1.00 85.12 102 GLY A CA 1
ATOM 820 C C . GLY A 1 102 ? 2.571 -8.044 -7.429 1.00 85.12 102 GLY A C 1
ATOM 821 O O . GLY A 1 102 ? 1.685 -7.344 -6.936 1.00 85.12 102 GLY A O 1
ATOM 822 N N . ILE A 1 103 ? 3.844 -7.960 -7.053 1.00 85.25 103 ILE A N 1
ATOM 823 C CA . ILE A 1 103 ? 4.343 -6.982 -6.086 1.00 85.25 103 ILE A CA 1
ATOM 824 C C . ILE A 1 103 ? 5.370 -6.096 -6.773 1.00 85.25 103 ILE A C 1
ATOM 826 O O . ILE A 1 103 ? 6.415 -6.578 -7.207 1.00 85.25 103 ILE A O 1
ATOM 830 N N . LEU A 1 104 ? 5.100 -4.795 -6.799 1.00 90.75 104 LEU A N 1
ATOM 831 C CA . LEU A 1 104 ? 6.090 -3.766 -7.086 1.00 90.75 104 LEU A CA 1
ATOM 832 C C . LEU A 1 104 ? 6.702 -3.303 -5.764 1.00 90.75 104 LEU A C 1
ATOM 834 O O . LEU A 1 104 ? 5.984 -2.816 -4.899 1.00 90.75 104 LEU A O 1
ATOM 838 N N . SER A 1 105 ? 8.012 -3.442 -5.605 1.00 87.94 105 SER A N 1
ATOM 839 C CA . SER A 1 105 ? 8.786 -2.912 -4.480 1.00 87.94 105 SER A CA 1
ATOM 840 C C . SER A 1 105 ? 9.600 -1.710 -4.937 1.00 87.94 105 SER A C 1
ATOM 842 O O . SER A 1 105 ? 10.191 -1.750 -6.010 1.00 87.94 105 SER A O 1
ATOM 844 N N . VAL A 1 106 ? 9.669 -0.669 -4.111 1.00 87.81 106 VAL A N 1
ATOM 845 C CA . VAL A 1 106 ? 10.432 0.559 -4.364 1.00 87.81 106 VAL A CA 1
ATOM 846 C C . VAL A 1 106 ? 11.270 0.889 -3.132 1.00 87.81 106 VAL A C 1
ATOM 848 O O . VAL A 1 106 ? 10.771 0.875 -2.004 1.00 87.81 106 VAL A O 1
ATOM 851 N N . ILE A 1 107 ? 12.556 1.169 -3.329 1.00 83.81 107 ILE A N 1
ATOM 852 C CA . ILE A 1 107 ? 13.521 1.434 -2.259 1.00 83.81 107 ILE A CA 1
ATOM 853 C C . ILE A 1 107 ? 14.283 2.723 -2.569 1.00 83.81 107 ILE A C 1
ATOM 855 O O . ILE A 1 107 ? 14.814 2.883 -3.665 1.00 83.81 107 ILE A O 1
ATOM 859 N N . ARG A 1 108 ? 14.378 3.610 -1.575 1.00 82.44 108 ARG A N 1
ATOM 860 C CA . ARG A 1 108 ? 15.228 4.807 -1.598 1.00 82.44 108 ARG A CA 1
ATOM 861 C C . ARG A 1 108 ? 15.891 4.953 -0.235 1.00 82.44 108 ARG A C 1
ATOM 863 O O . ARG A 1 108 ? 15.198 5.113 0.770 1.00 82.44 108 ARG A O 1
ATOM 870 N N . ASP A 1 109 ? 17.215 4.862 -0.195 1.00 79.50 109 ASP A N 1
ATOM 871 C CA . ASP A 1 109 ? 18.014 4.844 1.035 1.00 79.50 109 ASP A CA 1
ATOM 872 C C . ASP A 1 109 ? 17.498 3.817 2.065 1.00 79.50 109 ASP A C 1
ATOM 874 O O . ASP A 1 109 ? 17.595 2.601 1.885 1.00 79.50 109 ASP A O 1
ATOM 878 N N . HIS A 1 110 ? 16.926 4.308 3.167 1.00 72.25 110 HIS A N 1
ATOM 879 C CA . HIS A 1 110 ? 16.327 3.514 4.237 1.00 72.25 110 HIS A CA 1
ATOM 880 C C . HIS A 1 110 ? 14.802 3.390 4.120 1.00 72.25 110 HIS A C 1
ATOM 882 O O . HIS A 1 110 ? 14.197 2.613 4.864 1.00 72.25 110 HIS A O 1
ATOM 888 N N . ALA A 1 111 ? 14.174 4.140 3.212 1.00 74.75 111 ALA A N 1
ATOM 889 C CA . ALA A 1 111 ? 12.742 4.105 2.974 1.00 74.75 111 ALA A CA 1
ATOM 890 C C . ALA A 1 111 ? 12.381 2.992 1.985 1.00 74.75 111 ALA A C 1
ATOM 892 O O . ALA A 1 111 ? 13.075 2.747 0.995 1.00 74.75 111 ALA A O 1
ATOM 893 N N . ARG A 1 112 ? 11.270 2.308 2.260 1.00 77.75 112 ARG A N 1
ATOM 894 C CA . ARG A 1 112 ? 10.753 1.224 1.425 1.00 77.75 112 ARG A CA 1
ATOM 895 C C . ARG A 1 112 ? 9.253 1.358 1.253 1.00 77.75 112 ARG A C 1
ATOM 897 O O . ARG A 1 112 ? 8.542 1.680 2.206 1.00 77.75 112 ARG A O 1
ATOM 904 N N . SER A 1 113 ? 8.798 1.074 0.045 1.00 85.12 113 SER A N 1
ATOM 905 C CA . SER A 1 113 ? 7.390 0.999 -0.305 1.00 85.12 113 SER A CA 1
ATOM 906 C C . SER A 1 113 ? 7.128 -0.189 -1.216 1.00 85.12 113 SER A C 1
ATOM 908 O O . SER A 1 113 ? 8.040 -0.744 -1.829 1.00 85.12 113 SER A O 1
ATOM 910 N N . ALA A 1 114 ? 5.885 -0.637 -1.229 1.00 85.94 114 ALA A N 1
ATOM 911 C CA . ALA A 1 114 ? 5.453 -1.801 -1.963 1.00 85.94 114 ALA A CA 1
ATOM 912 C C . ALA A 1 114 ? 3.991 -1.642 -2.282 1.00 85.94 114 ALA A C 1
ATOM 914 O O . ALA A 1 114 ? 3.209 -1.116 -1.487 1.00 85.94 114 ALA A O 1
ATOM 915 N N . ILE A 1 115 ? 3.652 -2.143 -3.454 1.00 90.12 115 ILE A N 1
ATOM 916 C CA . ILE A 1 115 ? 2.330 -2.099 -4.033 1.00 90.12 115 ILE A CA 1
ATOM 917 C C . ILE A 1 115 ? 2.031 -3.508 -4.493 1.00 90.12 115 ILE A C 1
ATOM 919 O O . ILE A 1 115 ? 2.794 -4.102 -5.252 1.00 90.12 115 ILE A O 1
ATOM 923 N N . CYS A 1 116 ? 0.921 -4.041 -4.013 1.00 87.19 116 CYS A N 1
ATOM 924 C CA . CYS A 1 116 ? 0.351 -5.248 -4.560 1.00 87.19 116 CYS A CA 1
ATOM 925 C C . CYS A 1 116 ? -0.610 -4.843 -5.678 1.00 87.19 116 CYS A C 1
ATOM 927 O O . CYS A 1 116 ? -1.494 -4.005 -5.465 1.00 87.19 116 CYS A O 1
ATOM 929 N N . LEU A 1 117 ? -0.398 -5.418 -6.858 1.00 89.69 117 LEU A N 1
ATOM 930 C CA . LEU A 1 117 ? -1.267 -5.267 -8.012 1.00 89.69 117 LEU A CA 1
ATOM 931 C C . LEU A 1 117 ? -2.022 -6.566 -8.268 1.00 89.69 117 LEU A C 1
ATOM 933 O O . LEU A 1 117 ? -1.483 -7.657 -8.067 1.00 89.69 117 LEU A O 1
ATOM 937 N N . LYS A 1 118 ? -3.255 -6.430 -8.741 1.00 88.56 118 LYS A N 1
ATOM 938 C CA . LYS A 1 118 ? -4.066 -7.513 -9.279 1.00 88.56 118 LYS A CA 1
ATOM 939 C C . LYS A 1 118 ? -4.825 -6.998 -10.489 1.00 88.56 118 LYS A C 1
ATOM 941 O O . LYS A 1 118 ? -5.536 -6.002 -10.370 1.00 88.56 118 LYS A O 1
ATOM 946 N N . ASP A 1 119 ? -4.674 -7.684 -11.614 1.00 90.94 119 ASP A N 1
ATOM 947 C CA . ASP A 1 119 ? -5.313 -7.340 -12.886 1.00 90.94 119 ASP A CA 1
ATOM 948 C C . ASP A 1 119 ? -5.122 -5.839 -13.195 1.00 90.94 119 ASP A C 1
ATOM 950 O O . ASP A 1 119 ? -6.076 -5.090 -13.396 1.00 90.94 119 ASP A O 1
ATOM 954 N N . GLY A 1 120 ? -3.878 -5.362 -13.040 1.00 92.25 120 GLY A N 1
ATOM 955 C CA . GLY A 1 120 ? -3.485 -3.968 -13.265 1.00 92.25 120 GLY A CA 1
ATOM 956 C C . GLY A 1 120 ? -3.949 -2.949 -12.211 1.00 92.25 120 GLY A C 1
ATOM 957 O O . GLY A 1 120 ? -3.550 -1.783 -12.270 1.00 92.25 120 GLY A O 1
ATOM 958 N N . ASN A 1 121 ? -4.747 -3.358 -11.222 1.00 92.94 121 ASN A N 1
ATOM 959 C CA . ASN A 1 121 ? -5.284 -2.491 -10.174 1.00 92.94 121 ASN A CA 1
ATOM 960 C C . ASN A 1 121 ? -4.534 -2.638 -8.853 1.00 92.94 121 ASN A C 1
ATOM 962 O O . ASN A 1 121 ? -4.027 -3.706 -8.516 1.00 92.94 121 ASN A O 1
ATOM 966 N N . ILE A 1 122 ? -4.507 -1.566 -8.065 1.00 92.38 122 ILE A N 1
ATOM 967 C CA . ILE A 1 122 ? -3.856 -1.555 -6.759 1.00 92.38 122 ILE A CA 1
ATOM 968 C C . ILE A 1 122 ? -4.826 -2.096 -5.718 1.00 92.38 122 ILE A C 1
ATOM 970 O O . ILE A 1 122 ? -5.966 -1.672 -5.616 1.00 92.38 122 ILE A O 1
ATOM 974 N N . ILE A 1 123 ? -4.360 -3.008 -4.889 1.00 86.56 123 ILE A N 1
ATOM 975 C CA . ILE A 1 123 ? -5.201 -3.713 -3.907 1.00 86.56 123 ILE A CA 1
ATOM 976 C C . ILE A 1 123 ? -4.630 -3.612 -2.495 1.00 86.56 123 ILE A C 1
ATOM 978 O O . ILE A 1 123 ? -5.359 -3.706 -1.512 1.00 86.56 123 ILE A O 1
ATOM 982 N N . ALA A 1 124 ? -3.326 -3.371 -2.384 1.00 83.19 124 ALA A N 1
ATOM 983 C CA . ALA A 1 124 ? -2.677 -3.030 -1.135 1.00 83.19 124 ALA A CA 1
ATOM 984 C C . ALA A 1 124 ? -1.435 -2.185 -1.422 1.00 83.19 124 ALA A C 1
ATOM 986 O O . ALA A 1 124 ? -0.738 -2.406 -2.411 1.00 83.19 124 ALA A O 1
ATOM 987 N N . ALA A 1 125 ? -1.139 -1.239 -0.540 1.00 85.50 125 ALA A N 1
ATOM 988 C CA . ALA A 1 125 ? 0.095 -0.474 -0.572 1.00 85.50 125 ALA A CA 1
ATOM 989 C C . ALA A 1 125 ? 0.584 -0.228 0.849 1.00 85.50 125 ALA A C 1
ATOM 991 O O . ALA A 1 125 ? -0.204 -0.097 1.788 1.00 85.50 125 ALA A O 1
ATOM 992 N N . SER A 1 126 ? 1.894 -0.288 1.025 1.00 77.12 126 SER A N 1
ATOM 993 C CA . SER A 1 126 ? 2.525 -0.058 2.308 1.00 77.12 126 SER A CA 1
ATOM 994 C C . SER A 1 126 ? 3.780 0.730 2.078 1.00 77.12 126 SER A C 1
ATOM 996 O O . SER A 1 126 ? 4.560 0.419 1.185 1.00 77.12 126 SER A O 1
ATOM 998 N N . ASP A 1 127 ? 4.030 1.645 2.995 1.00 73.25 127 ASP A N 1
ATOM 999 C CA . ASP A 1 127 ? 5.251 2.408 3.068 1.00 73.25 127 ASP A CA 1
ATOM 1000 C C . ASP A 1 127 ? 5.812 2.375 4.498 1.00 73.25 127 ASP A C 1
ATOM 1002 O O . ASP A 1 127 ? 5.150 2.070 5.507 1.00 73.25 127 ASP A O 1
ATOM 1006 N N . THR A 1 128 ? 7.106 2.642 4.599 1.00 62.97 128 THR A N 1
ATOM 1007 C CA . THR A 1 128 ? 7.762 2.821 5.894 1.00 62.97 128 THR A CA 1
ATOM 1008 C C . THR A 1 128 ? 7.493 4.200 6.496 1.00 62.97 128 THR A C 1
ATOM 1010 O O . THR A 1 128 ? 7.628 4.351 7.710 1.00 62.97 128 THR A O 1
ATOM 1013 N N . THR A 1 129 ? 7.107 5.183 5.678 1.00 60.66 129 THR A N 1
ATOM 1014 C CA . THR A 1 129 ? 7.107 6.616 6.020 1.00 60.66 129 THR A CA 1
ATOM 1015 C C . THR A 1 129 ? 5.744 7.301 5.968 1.00 60.66 129 THR A C 1
ATOM 1017 O O . THR A 1 129 ? 5.648 8.440 6.415 1.00 60.66 129 THR A O 1
ATOM 1020 N N . GLY A 1 130 ? 4.707 6.666 5.434 1.00 61.06 130 GLY A N 1
ATOM 1021 C CA . GLY A 1 130 ? 3.415 7.303 5.223 1.00 61.06 130 GLY A CA 1
ATOM 1022 C C . GLY A 1 130 ? 2.450 7.150 6.384 1.00 61.06 130 GLY A C 1
ATOM 1023 O O . GLY A 1 130 ? 2.767 6.667 7.482 1.00 61.06 130 GLY A O 1
ATOM 1024 N N . LEU A 1 131 ? 1.234 7.633 6.137 1.00 66.69 131 LEU A N 1
ATOM 1025 C CA . LEU A 1 131 ? 0.200 7.725 7.153 1.00 66.69 131 LEU A CA 1
ATOM 1026 C C . LEU A 1 131 ? -0.224 6.334 7.631 1.00 66.69 131 LEU A C 1
ATOM 1028 O O . LEU A 1 131 ? -0.676 5.467 6.881 1.00 66.69 131 LEU A O 1
ATOM 1032 N N . ARG A 1 132 ? -0.112 6.124 8.942 1.00 80.88 132 ARG A N 1
ATOM 1033 C CA . ARG A 1 132 ? -0.603 4.911 9.595 1.00 80.88 132 ARG A CA 1
ATOM 1034 C C . ARG A 1 132 ? -2.125 4.969 9.713 1.00 80.88 132 ARG A C 1
ATOM 1036 O O . ARG A 1 132 ? -2.671 6.018 10.038 1.00 80.88 132 ARG A O 1
ATOM 1043 N N . LEU A 1 133 ? -2.790 3.824 9.568 1.00 83.50 133 LEU A N 1
ATOM 1044 C CA . LEU A 1 133 ? -4.244 3.669 9.718 1.00 83.50 133 LEU A CA 1
ATOM 1045 C C . LEU A 1 133 ? -4.817 4.396 10.950 1.00 83.50 133 LEU A C 1
ATOM 1047 O O . LEU A 1 133 ? -5.780 5.148 10.842 1.00 83.50 133 LEU A O 1
ATOM 1051 N N . GLY A 1 134 ? -4.178 4.234 12.114 1.00 84.38 134 GLY A N 1
ATOM 1052 C CA . GLY A 1 134 ? -4.588 4.916 13.346 1.00 84.38 134 GLY A CA 1
ATOM 1053 C C . GLY A 1 134 ? -4.479 6.445 13.278 1.00 84.38 134 GLY A C 1
ATOM 1054 O O . GLY A 1 134 ? -5.337 7.144 13.808 1.00 84.38 134 GLY A O 1
ATOM 1055 N N . GLN A 1 135 ? -3.469 6.968 12.579 1.00 81.44 135 GLN A N 1
ATOM 1056 C CA . GLN A 1 135 ? -3.303 8.407 12.369 1.00 81.44 135 GLN A CA 1
ATOM 1057 C C . GLN A 1 135 ? -4.384 8.963 11.440 1.00 81.44 135 GLN A C 1
ATOM 1059 O O . GLN A 1 135 ? -4.881 10.056 11.689 1.00 81.44 135 GLN A O 1
ATOM 1064 N N . ILE A 1 136 ? -4.772 8.214 10.401 1.00 84.62 136 ILE A N 1
ATOM 1065 C CA . ILE A 1 136 ? -5.860 8.608 9.492 1.00 84.62 136 ILE A CA 1
ATOM 1066 C C . ILE A 1 136 ? -7.179 8.693 10.266 1.00 84.62 136 ILE A C 1
ATOM 1068 O O . ILE A 1 136 ? -7.854 9.717 10.208 1.00 84.62 136 ILE A O 1
ATOM 1072 N N . LEU A 1 137 ? -7.503 7.668 11.062 1.00 85.94 137 LEU A N 1
ATOM 1073 C CA . LEU A 1 137 ? -8.693 7.673 11.921 1.00 85.94 137 LEU A CA 1
ATOM 1074 C C . LEU A 1 137 ? -8.711 8.867 12.880 1.00 85.94 137 LEU A C 1
ATOM 1076 O O . LEU A 1 137 ? -9.740 9.521 13.031 1.00 85.94 137 LEU A O 1
ATOM 1080 N N . TYR A 1 138 ? -7.577 9.156 13.521 1.00 87.25 138 TYR A N 1
ATOM 1081 C CA . TYR A 1 138 ? -7.462 10.273 14.454 1.00 87.25 138 TYR A CA 1
ATOM 1082 C C . TYR A 1 138 ? -7.610 11.626 13.748 1.00 87.25 138 TYR A C 1
ATOM 1084 O O . TYR A 1 138 ? -8.392 12.467 14.181 1.00 87.25 138 TYR A O 1
ATOM 1092 N N . ASN A 1 139 ? -6.913 11.821 12.625 1.00 83.75 139 ASN A N 1
ATOM 1093 C CA . ASN A 1 139 ? -6.971 13.057 11.842 1.00 83.75 139 ASN A CA 1
ATOM 1094 C C . ASN A 1 139 ? -8.375 13.334 11.292 1.00 83.75 139 ASN A C 1
ATOM 1096 O O . ASN A 1 139 ? -8.775 14.492 11.205 1.00 83.75 139 ASN A O 1
ATOM 1100 N N . ASN A 1 140 ? -9.119 12.281 10.950 1.00 85.75 140 ASN A N 1
ATOM 1101 C CA . ASN A 1 140 ? -10.498 12.380 10.479 1.00 85.75 140 ASN A CA 1
ATOM 1102 C C . ASN A 1 140 ? -11.516 12.542 11.627 1.00 85.75 140 ASN A C 1
ATOM 1104 O O . ASN A 1 140 ? -12.716 12.583 11.369 1.00 85.75 140 ASN A O 1
ATOM 1108 N N . GLY A 1 141 ? -11.075 12.593 12.892 1.00 86.44 141 GLY A N 1
ATOM 1109 C CA . GLY A 1 141 ? -11.961 12.696 14.057 1.00 86.44 141 GLY A CA 1
ATOM 1110 C C . GLY A 1 141 ? -12.809 11.444 14.314 1.00 86.44 141 GLY A C 1
ATOM 1111 O O . GLY A 1 141 ? -13.795 11.509 15.044 1.00 86.44 141 GLY A O 1
ATOM 1112 N N . MET A 1 142 ? -12.446 10.305 13.719 1.00 87.94 142 MET A N 1
ATOM 1113 C CA . MET A 1 142 ? -13.182 9.040 13.841 1.00 87.94 142 MET A CA 1
ATOM 1114 C C . MET A 1 142 ? -12.843 8.289 15.132 1.00 87.94 142 MET A C 1
ATOM 1116 O O . MET A 1 142 ? -13.621 7.455 15.589 1.00 87.94 142 MET A O 1
ATOM 1120 N N . ILE A 1 143 ? -11.684 8.575 15.728 1.00 88.88 143 ILE A N 1
ATOM 1121 C CA . ILE A 1 143 ? -11.253 8.005 17.004 1.00 88.88 143 ILE A CA 1
ATOM 1122 C C . ILE A 1 143 ? -10.578 9.073 17.862 1.00 88.88 143 ILE A C 1
ATOM 1124 O O . ILE A 1 143 ? -9.844 9.923 17.355 1.00 88.88 143 ILE A O 1
ATOM 1128 N N . SER A 1 144 ? -10.795 9.017 19.176 1.00 89.81 144 SER A N 1
ATOM 1129 C CA . SER A 1 144 ? -10.082 9.873 20.122 1.00 89.81 144 SER A CA 1
ATOM 1130 C C . SER A 1 144 ? -8.630 9.420 20.293 1.00 89.81 144 SER A C 1
ATOM 1132 O O . SER A 1 144 ? -8.286 8.254 20.076 1.00 89.81 144 SER A O 1
ATOM 1134 N N . HIS A 1 145 ? -7.765 10.334 20.743 1.00 89.06 145 HIS A N 1
ATOM 1135 C CA . HIS A 1 145 ? -6.377 9.989 21.060 1.00 89.06 145 HIS A CA 1
ATOM 1136 C C . HIS A 1 145 ? -6.302 8.853 22.092 1.00 89.06 145 HIS A C 1
ATOM 1138 O O . HIS A 1 145 ? -5.514 7.925 21.934 1.00 89.06 145 HIS A O 1
ATOM 1144 N N . GLN A 1 146 ? -7.166 8.890 23.110 1.00 91.81 146 GLN A N 1
ATOM 1145 C CA . GLN A 1 146 ? -7.219 7.875 24.159 1.00 91.81 146 GLN A CA 1
ATOM 1146 C C . GLN A 1 146 ? -7.561 6.483 23.605 1.00 91.81 146 GLN A C 1
ATOM 1148 O O . GLN A 1 146 ? -6.786 5.548 23.805 1.00 91.81 146 GLN A O 1
ATOM 1153 N N . ARG A 1 147 ? -8.656 6.354 22.840 1.00 90.88 147 ARG A N 1
ATOM 1154 C CA . ARG A 1 147 ? -9.065 5.076 22.226 1.00 90.88 147 ARG A CA 1
ATOM 1155 C C . ARG A 1 147 ? -7.996 4.537 21.272 1.00 90.88 147 ARG A C 1
ATOM 1157 O O . ARG A 1 147 ? -7.741 3.335 21.234 1.00 90.88 147 ARG A O 1
ATOM 1164 N N . LEU A 1 148 ? -7.313 5.420 20.535 1.00 89.88 148 LEU A N 1
ATOM 1165 C CA . LEU A 1 148 ? -6.186 5.023 19.689 1.00 89.88 148 LEU A CA 1
ATOM 1166 C C . LEU A 1 148 ? -5.019 4.460 20.517 1.00 89.88 148 LEU A C 1
ATOM 1168 O O . LEU A 1 148 ? -4.460 3.427 20.152 1.00 89.88 148 LEU A O 1
ATOM 1172 N N . GLN A 1 149 ? -4.655 5.096 21.635 1.00 89.06 149 GLN A N 1
ATOM 1173 C CA . GLN A 1 149 ? -3.598 4.593 22.521 1.00 89.06 149 GLN A CA 1
ATOM 1174 C C . GLN A 1 149 ? -3.960 3.242 23.149 1.00 89.06 149 GLN A C 1
ATOM 1176 O O . GLN A 1 149 ? -3.106 2.361 23.249 1.00 89.06 149 GLN A O 1
ATOM 1181 N N . GLU A 1 150 ? -5.216 3.056 23.550 1.00 91.06 150 GLU A N 1
ATOM 1182 C CA . GLU A 1 150 ? -5.723 1.785 24.079 1.00 91.06 150 GLU A CA 1
ATOM 1183 C C . GLU A 1 150 ? -5.631 0.672 23.028 1.00 91.06 150 GLU A C 1
ATOM 1185 O O . GLU A 1 150 ? -5.038 -0.378 23.288 1.00 91.06 150 GLU A O 1
ATOM 1190 N N . ALA A 1 151 ? -6.093 0.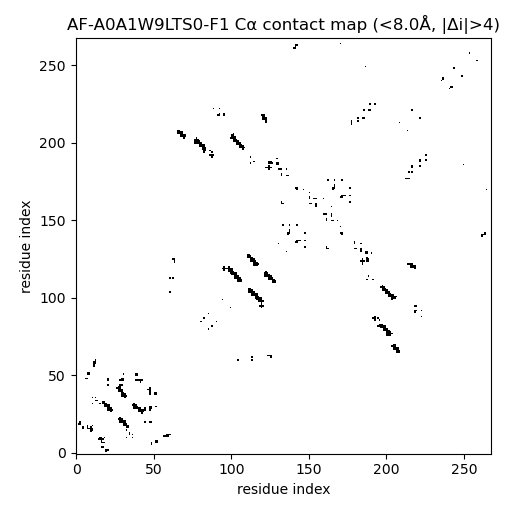939 21.804 1.00 89.44 151 ALA A N 1
ATOM 1191 C CA . ALA A 1 151 ? -5.999 -0.007 20.698 1.00 89.44 151 ALA A CA 1
ATOM 1192 C C . ALA A 1 151 ? -4.546 -0.345 20.327 1.00 89.44 151 ALA A C 1
ATOM 1194 O O . ALA A 1 151 ? -4.230 -1.503 20.062 1.00 89.44 151 ALA A O 1
ATOM 1195 N N . LEU A 1 152 ? -3.628 0.629 20.348 1.00 82.69 152 LEU A N 1
ATOM 1196 C CA . LEU A 1 152 ? -2.201 0.386 20.103 1.00 82.69 152 LEU A CA 1
ATOM 1197 C C . LEU A 1 152 ? -1.572 -0.508 21.180 1.00 82.69 152 LEU A C 1
ATOM 1199 O O . LEU A 1 152 ? -0.795 -1.411 20.854 1.00 82.69 152 LEU A O 1
ATOM 1203 N N . LYS A 1 153 ? -1.912 -0.288 22.456 1.00 84.06 153 LYS A N 1
ATOM 1204 C CA . LYS A 1 153 ? -1.449 -1.134 23.567 1.00 84.06 153 LYS A CA 1
ATOM 1205 C C . LYS A 1 153 ? -1.964 -2.566 23.421 1.00 84.06 153 LYS A C 1
ATOM 1207 O O . LYS A 1 153 ? -1.180 -3.505 23.551 1.00 84.06 153 LYS A O 1
ATOM 1212 N N . GLU A 1 154 ? -3.242 -2.732 23.100 1.00 85.44 154 GLU A N 1
ATOM 1213 C CA . GLU A 1 154 ? -3.864 -4.047 22.930 1.00 85.44 154 GLU A CA 1
ATOM 1214 C C . GLU A 1 154 ? -3.346 -4.783 21.683 1.00 85.44 154 GLU A C 1
ATOM 1216 O O . GLU A 1 154 ? -3.037 -5.975 21.741 1.00 85.44 154 GLU A O 1
ATOM 1221 N N . ALA A 1 155 ? -3.154 -4.081 20.563 1.00 73.94 155 ALA A N 1
ATOM 1222 C CA . ALA A 1 155 ? -2.530 -4.641 19.364 1.00 73.94 155 ALA A CA 1
ATOM 1223 C C . ALA A 1 155 ? -1.100 -5.122 19.656 1.00 73.94 155 ALA A C 1
ATOM 1225 O O . ALA A 1 155 ? -0.714 -6.220 19.258 1.00 73.94 155 ALA A O 1
ATOM 1226 N N . LYS A 1 156 ? -0.324 -4.344 20.424 1.00 74.75 156 LYS A N 1
ATOM 1227 C CA . LYS A 1 156 ? 1.025 -4.738 20.852 1.00 74.75 156 LYS A CA 1
ATOM 1228 C C . LYS A 1 156 ? 1.008 -5.965 21.767 1.00 74.75 156 LYS A C 1
ATOM 1230 O O . LYS A 1 156 ? 1.870 -6.827 21.622 1.00 74.75 156 LYS A O 1
ATOM 1235 N N . LYS A 1 157 ? 0.047 -6.048 22.691 1.00 76.25 157 LYS A N 1
ATOM 1236 C CA . LYS A 1 157 ? -0.101 -7.169 23.631 1.00 76.25 157 LYS A CA 1
ATOM 1237 C C . LYS A 1 157 ? -0.521 -8.464 22.929 1.00 76.25 157 LYS A C 1
ATOM 1239 O O . LYS A 1 157 ? 0.037 -9.515 23.218 1.00 76.25 157 LYS A O 1
ATOM 1244 N N . SER A 1 158 ? -1.481 -8.382 22.011 1.00 75.88 158 SER A N 1
ATOM 1245 C CA . SER A 1 158 ? -2.050 -9.545 21.311 1.00 75.88 158 SER A CA 1
ATOM 1246 C C . SER A 1 158 ? -1.297 -9.936 20.030 1.00 75.88 158 SER A C 1
ATOM 1248 O O . SER A 1 158 ? -1.463 -11.042 19.522 1.00 75.88 158 SER A O 1
ATOM 1250 N N . GLY A 1 159 ? -0.478 -9.041 19.469 1.00 67.81 159 GLY A N 1
ATOM 1251 C CA . GLY A 1 159 ? 0.193 -9.233 18.176 1.00 67.81 159 GLY A CA 1
ATOM 1252 C C . GLY A 1 159 ? -0.733 -9.122 16.951 1.00 67.81 159 GLY A C 1
ATOM 1253 O O . GLY A 1 159 ? -0.283 -9.348 15.816 1.00 67.81 159 GLY A O 1
ATOM 1254 N N . ARG A 1 160 ? -2.011 -8.780 17.170 1.00 70.69 160 ARG A N 1
ATOM 1255 C CA . ARG A 1 160 ? -3.024 -8.535 16.132 1.00 70.69 160 ARG A CA 1
ATOM 1256 C C . ARG A 1 160 ? -2.747 -7.243 15.369 1.00 70.69 160 ARG A C 1
ATOM 1258 O O . ARG A 1 160 ? -1.994 -6.381 15.827 1.00 70.69 160 ARG A O 1
ATOM 1265 N N . MET A 1 161 ? -3.322 -7.117 14.174 1.00 70.25 161 MET A N 1
ATOM 1266 C CA . MET A 1 161 ? -3.220 -5.865 13.421 1.00 70.25 161 MET A CA 1
ATOM 1267 C C . MET A 1 161 ? -4.070 -4.784 14.086 1.00 70.25 161 MET A C 1
ATOM 1269 O O . MET A 1 161 ? -5.144 -5.064 14.607 1.00 70.25 161 MET A O 1
ATOM 1273 N N . ILE A 1 162 ? -3.627 -3.526 14.018 1.00 80.81 162 ILE A N 1
ATOM 1274 C CA . ILE A 1 162 ? -4.361 -2.414 14.639 1.00 80.81 162 ILE A CA 1
ATOM 1275 C C . ILE A 1 162 ? -5.805 -2.310 14.123 1.00 80.81 162 ILE A C 1
ATOM 1277 O O . ILE A 1 162 ? -6.700 -2.049 14.914 1.00 80.81 162 ILE A O 1
ATOM 1281 N N . GLY A 1 163 ? -6.051 -2.584 12.835 1.00 82.81 163 GLY A N 1
ATOM 1282 C CA . GLY A 1 163 ? -7.404 -2.613 12.266 1.00 82.81 163 GLY A CA 1
ATOM 1283 C C . GLY A 1 163 ? -8.301 -3.685 12.895 1.00 82.81 163 GLY A C 1
ATOM 1284 O O . GLY A 1 163 ? -9.420 -3.383 13.298 1.00 82.81 163 GLY A O 1
ATOM 1285 N N . GLU A 1 164 ? -7.789 -4.908 13.060 1.00 79.44 164 GLU A N 1
ATOM 1286 C CA . GLU A 1 164 ? -8.495 -6.005 13.742 1.00 79.44 164 GLU A CA 1
ATOM 1287 C C . GLU A 1 164 ? -8.772 -5.660 15.207 1.00 79.44 164 GLU A C 1
ATOM 1289 O O . GLU A 1 164 ? -9.870 -5.889 15.712 1.00 79.44 164 GLU A O 1
ATOM 1294 N N . THR A 1 165 ? -7.785 -5.079 15.895 1.00 84.50 165 THR A N 1
ATOM 1295 C CA . THR A 1 165 ? -7.932 -4.651 17.286 1.00 84.50 165 THR A CA 1
ATOM 1296 C C . THR A 1 165 ? -9.025 -3.594 17.414 1.00 84.50 165 THR A C 1
ATOM 1298 O O . THR A 1 165 ? -9.932 -3.766 18.224 1.00 84.50 165 THR A O 1
ATOM 1301 N N . LEU A 1 166 ? -8.994 -2.557 16.574 1.00 87.50 166 LEU A N 1
ATOM 1302 C CA . LEU A 1 166 ? -9.989 -1.484 16.549 1.00 87.50 166 LEU A CA 1
ATOM 1303 C C . LEU A 1 166 ? -11.410 -1.999 16.280 1.00 87.50 166 LEU A C 1
ATOM 1305 O O . LEU A 1 166 ? -12.347 -1.535 16.929 1.00 87.50 166 LEU A O 1
ATOM 1309 N N . LEU A 1 167 ? -11.568 -2.970 15.372 1.00 89.06 167 LEU A N 1
ATOM 1310 C CA . LEU A 1 167 ? -12.850 -3.646 15.141 1.00 89.06 167 LEU A CA 1
ATOM 1311 C C . LEU A 1 167 ? -13.296 -4.437 16.370 1.00 89.06 167 LEU A C 1
ATOM 1313 O O . LEU A 1 167 ? -14.432 -4.299 16.812 1.00 89.06 167 LEU A O 1
ATOM 1317 N N . SER A 1 168 ? -12.401 -5.244 16.947 1.00 88.38 168 SER A N 1
ATOM 1318 C CA . SER A 1 168 ? -12.733 -6.106 18.089 1.00 88.38 168 SER A CA 1
ATOM 1319 C C . SER A 1 168 ? -13.095 -5.322 19.351 1.00 88.38 168 SER A C 1
ATOM 1321 O O . SER A 1 168 ? -13.905 -5.781 20.148 1.00 88.38 168 SER A O 1
ATOM 1323 N N . MET A 1 169 ? -12.525 -4.127 19.516 1.00 91.50 169 MET A N 1
ATOM 1324 C CA . MET A 1 169 ? -12.847 -3.204 20.606 1.00 91.50 169 MET A CA 1
ATOM 1325 C C . MET A 1 169 ? -14.115 -2.384 20.327 1.00 91.50 169 MET A C 1
ATOM 1327 O O . MET A 1 169 ? -14.541 -1.609 21.178 1.00 91.50 169 MET A O 1
ATOM 1331 N N . GLY A 1 170 ? -14.710 -2.522 19.137 1.00 91.81 170 GLY A N 1
ATOM 1332 C CA . GLY A 1 170 ? -15.877 -1.750 18.727 1.00 91.81 170 GLY A CA 1
ATOM 1333 C C . GLY A 1 170 ? -15.587 -0.258 18.568 1.00 91.81 170 GLY A C 1
ATOM 1334 O O . GLY A 1 170 ? -16.496 0.545 18.712 1.00 91.81 170 GLY A O 1
ATOM 1335 N N . TYR A 1 171 ? -14.341 0.147 18.304 1.00 92.25 171 TYR A N 1
ATOM 1336 C CA . TYR A 1 171 ? -14.007 1.561 18.084 1.00 92.25 171 TYR A CA 1
ATOM 1337 C C . TYR A 1 171 ? -14.267 2.015 16.650 1.00 92.25 171 TYR A C 1
ATOM 1339 O O . TYR A 1 171 ? -14.439 3.208 16.412 1.00 92.25 171 TYR A O 1
ATOM 1347 N N . VAL A 1 172 ? -14.304 1.077 15.705 1.00 90.38 172 VAL A N 1
ATOM 1348 C CA . VAL A 1 172 ? -14.638 1.318 14.297 1.00 90.38 172 VAL A CA 1
ATOM 1349 C C . VAL A 1 172 ? -15.560 0.213 13.792 1.00 90.38 172 VAL A C 1
ATOM 1351 O O . VAL A 1 172 ? -15.549 -0.899 14.318 1.00 90.38 172 VAL A O 1
ATOM 1354 N N . THR A 1 173 ? -16.349 0.506 12.760 1.00 89.56 173 THR A N 1
ATOM 1355 C CA . THR A 1 173 ? -17.126 -0.506 12.031 1.00 89.56 173 THR A CA 1
ATOM 1356 C C . THR A 1 173 ? -16.308 -1.085 10.878 1.00 89.56 173 THR A C 1
ATOM 1358 O O . THR A 1 173 ? -15.300 -0.505 10.464 1.00 89.56 173 THR A O 1
ATOM 1361 N N . GLN A 1 174 ? -16.752 -2.216 10.324 1.00 86.06 174 GLN A N 1
ATOM 1362 C CA . GLN A 1 174 ? -16.110 -2.828 9.157 1.00 86.06 174 GLN A CA 1
ATOM 1363 C C . GLN A 1 174 ? -16.092 -1.880 7.949 1.00 86.06 174 GLN A C 1
ATOM 1365 O O . GLN A 1 174 ? -15.066 -1.777 7.281 1.00 86.06 174 GLN A O 1
ATOM 1370 N N . ASP A 1 175 ? -17.175 -1.136 7.716 1.00 86.12 175 ASP A N 1
ATOM 1371 C CA . ASP A 1 175 ? -17.262 -0.171 6.612 1.00 86.12 175 ASP A CA 1
ATOM 1372 C C . ASP A 1 175 ? -16.285 0.995 6.785 1.00 86.12 175 ASP A C 1
ATOM 1374 O O . ASP A 1 175 ? -15.567 1.342 5.847 1.00 86.12 175 ASP A O 1
ATOM 1378 N N . ILE A 1 176 ? -16.194 1.561 7.997 1.00 87.12 176 ILE A N 1
ATOM 1379 C CA . ILE A 1 176 ? -15.224 2.624 8.305 1.00 87.12 176 ILE A CA 1
ATOM 1380 C C . ILE A 1 176 ? -13.803 2.098 8.114 1.00 87.12 176 ILE A C 1
ATOM 1382 O O . ILE A 1 176 ? -12.970 2.771 7.507 1.00 87.12 176 ILE A O 1
ATOM 1386 N N . LEU A 1 177 ? -13.514 0.884 8.594 1.00 85.94 177 LEU A N 1
ATOM 1387 C CA . LEU A 1 177 ? -12.189 0.301 8.429 1.00 85.94 177 LEU A CA 1
ATOM 1388 C C . LEU A 1 177 ? -11.844 0.113 6.945 1.00 85.94 177 LEU A C 1
ATOM 1390 O O . LEU A 1 177 ? -10.751 0.496 6.535 1.00 85.94 177 LEU A O 1
ATOM 1394 N N . LYS A 1 178 ? -12.769 -0.419 6.135 1.00 83.94 178 LYS A N 1
ATOM 1395 C CA . LYS A 1 178 ? -12.587 -0.583 4.683 1.00 83.94 178 LYS A CA 1
ATOM 1396 C C . LYS A 1 178 ? -12.288 0.752 3.998 1.00 83.94 178 LYS A C 1
ATOM 1398 O O . LYS A 1 178 ? -11.333 0.841 3.230 1.00 83.94 178 LYS A O 1
ATOM 1403 N N . GLN A 1 179 ? -13.047 1.800 4.319 1.00 85.94 179 GLN A N 1
ATOM 1404 C CA . GLN A 1 179 ? -12.834 3.145 3.772 1.00 85.94 179 GLN A CA 1
ATOM 1405 C C . GLN A 1 179 ? -11.461 3.715 4.143 1.00 85.94 179 GLN A C 1
ATOM 1407 O O . GLN A 1 179 ? -10.760 4.263 3.292 1.00 85.94 179 GLN A O 1
ATOM 1412 N N . VAL A 1 180 ? -11.047 3.563 5.401 1.00 86.06 180 VAL A N 1
ATOM 1413 C CA . VAL A 1 180 ? -9.754 4.078 5.867 1.00 86.06 180 VAL A CA 1
ATOM 1414 C C . VAL A 1 180 ? -8.587 3.286 5.287 1.00 86.06 180 VAL A C 1
ATOM 1416 O O . VAL A 1 180 ? -7.573 3.886 4.944 1.00 86.06 180 VAL A O 1
ATOM 1419 N N . ILE A 1 181 ? -8.715 1.964 5.138 1.00 83.56 181 ILE A N 1
ATOM 1420 C CA . ILE A 1 181 ? -7.709 1.144 4.449 1.00 83.56 181 ILE A CA 1
ATOM 1421 C C . ILE A 1 181 ? -7.577 1.605 2.998 1.00 83.56 181 ILE A C 1
ATOM 1423 O O . ILE A 1 181 ? -6.462 1.829 2.538 1.00 83.56 181 ILE A O 1
ATOM 1427 N N . HIS A 1 182 ? -8.694 1.819 2.299 1.00 85.94 182 HIS A N 1
ATOM 1428 C CA . HIS A 1 182 ? -8.674 2.337 0.934 1.00 85.94 182 HIS A CA 1
ATOM 1429 C C . HIS A 1 182 ? -7.947 3.689 0.855 1.00 85.94 182 HIS A C 1
ATOM 1431 O O . HIS A 1 182 ? -7.046 3.857 0.036 1.00 85.94 182 HIS A O 1
ATOM 1437 N N . GLN A 1 183 ? -8.258 4.629 1.756 1.00 86.50 183 GLN A N 1
ATOM 1438 C CA . GLN A 1 183 ? -7.543 5.906 1.843 1.00 86.50 183 GLN A CA 1
ATOM 1439 C C . GLN A 1 183 ? -6.045 5.704 2.118 1.00 86.50 183 GLN A C 1
ATOM 1441 O O . GLN A 1 183 ? -5.211 6.334 1.475 1.00 86.50 183 GL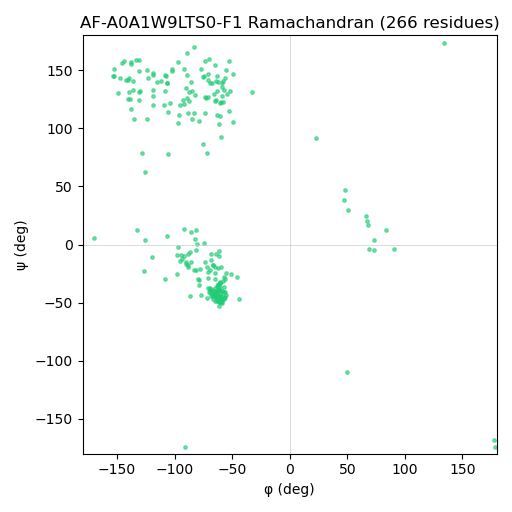N A O 1
ATOM 1446 N N . GLN A 1 184 ? -5.688 4.818 3.050 1.00 85.31 184 GLN A N 1
ATOM 1447 C CA . GLN A 1 184 ? -4.296 4.529 3.383 1.00 85.31 184 GLN A CA 1
ATOM 1448 C C . GLN A 1 184 ? -3.515 4.020 2.168 1.00 85.31 184 GLN A C 1
ATOM 1450 O O . GLN A 1 184 ? -2.400 4.477 1.929 1.00 85.31 184 GLN A O 1
ATOM 1455 N N . VAL A 1 185 ? -4.108 3.104 1.397 1.00 87.25 185 VAL A N 1
ATOM 1456 C CA . VAL A 1 185 ? -3.511 2.573 0.168 1.00 87.25 185 VAL A CA 1
ATOM 1457 C C . VAL A 1 185 ? -3.278 3.700 -0.835 1.00 87.25 185 VAL A C 1
ATOM 1459 O O . VAL A 1 185 ? -2.173 3.823 -1.355 1.00 87.25 185 VAL A O 1
ATOM 1462 N N . GLN A 1 186 ? -4.277 4.556 -1.065 1.00 89.62 186 GLN A N 1
ATOM 1463 C CA . GLN A 1 186 ? -4.140 5.681 -1.992 1.00 89.62 186 GLN A CA 1
ATOM 1464 C C . GLN A 1 186 ? -3.002 6.623 -1.589 1.00 89.62 186 GLN A C 1
ATOM 1466 O O . GLN A 1 186 ? -2.166 6.964 -2.422 1.00 89.62 186 GLN A O 1
ATOM 1471 N N . GLU A 1 187 ? -2.943 7.020 -0.316 1.00 86.62 187 GLU A N 1
ATOM 1472 C CA . GLU A 1 187 ? -1.903 7.929 0.176 1.00 86.62 187 GLU A CA 1
ATOM 1473 C C . GLU A 1 187 ? -0.504 7.304 0.081 1.00 86.62 187 GLU A C 1
ATOM 1475 O O . GLU A 1 187 ? 0.422 7.971 -0.372 1.00 86.62 187 GLU A O 1
ATOM 1480 N N . ALA A 1 188 ? -0.355 6.019 0.420 1.00 86.81 188 ALA A N 1
ATOM 1481 C CA . ALA A 1 188 ? 0.934 5.328 0.340 1.00 86.81 188 ALA A CA 1
ATOM 1482 C C . ALA A 1 188 ? 1.485 5.253 -1.095 1.00 86.81 188 ALA A C 1
ATOM 1484 O O . ALA A 1 188 ? 2.695 5.339 -1.309 1.00 86.81 188 ALA A O 1
ATOM 1485 N N . VAL A 1 189 ? 0.605 5.108 -2.092 1.00 91.81 189 VAL A N 1
ATOM 1486 C CA . VAL A 1 189 ? 1.006 5.103 -3.507 1.00 91.81 189 VAL A CA 1
ATOM 1487 C C . VAL A 1 189 ? 1.290 6.518 -4.003 1.00 91.81 189 VAL A C 1
ATOM 1489 O O . VAL A 1 189 ? 2.282 6.731 -4.693 1.00 91.81 189 VAL A O 1
ATOM 1492 N N . LEU A 1 190 ? 0.449 7.495 -3.650 1.00 90.00 190 LEU A N 1
ATOM 1493 C CA . LEU A 1 190 ? 0.623 8.888 -4.077 1.00 90.00 190 LEU A CA 1
ATOM 1494 C C . LEU A 1 190 ? 1.947 9.485 -3.581 1.00 90.00 190 LEU A C 1
ATOM 1496 O O . LEU A 1 190 ? 2.574 10.252 -4.308 1.00 90.00 190 LEU A O 1
ATOM 1500 N N . GLU A 1 191 ? 2.418 9.084 -2.399 1.00 86.88 191 GLU A N 1
ATOM 1501 C CA . GLU A 1 191 ? 3.735 9.478 -1.883 1.00 86.88 191 GLU A CA 1
ATOM 1502 C C . GLU A 1 191 ? 4.898 9.073 -2.808 1.00 86.88 191 GLU A C 1
ATOM 1504 O O . GLU A 1 191 ? 5.892 9.797 -2.905 1.00 86.88 191 GLU A O 1
ATOM 1509 N N . LEU A 1 192 ? 4.776 7.965 -3.546 1.00 90.62 192 LEU A N 1
ATOM 1510 C CA . LEU A 1 192 ? 5.826 7.499 -4.459 1.00 90.62 192 LEU A CA 1
ATOM 1511 C C . LEU A 1 192 ? 5.993 8.370 -5.703 1.00 90.62 192 LEU A C 1
ATOM 1513 O O . LEU A 1 192 ? 7.094 8.434 -6.244 1.00 90.62 192 LEU A O 1
ATOM 1517 N N . PHE A 1 193 ? 4.970 9.119 -6.119 1.00 91.19 193 PHE A N 1
ATOM 1518 C CA . PHE A 1 193 ? 5.097 10.059 -7.243 1.00 91.19 193 PHE A CA 1
ATOM 1519 C C . PHE A 1 193 ? 6.042 11.231 -6.936 1.00 91.19 193 PHE A C 1
ATOM 1521 O O . PHE A 1 193 ? 6.544 11.892 -7.848 1.00 91.19 193 PHE A O 1
ATOM 1528 N N . PHE A 1 194 ? 6.332 11.480 -5.655 1.00 86.94 194 PHE A N 1
ATOM 1529 C CA . PHE A 1 194 ? 7.316 12.474 -5.229 1.00 86.94 194 PHE A CA 1
ATOM 1530 C C . PHE A 1 194 ? 8.747 11.920 -5.161 1.00 86.94 194 PHE A C 1
ATOM 1532 O O . PHE A 1 194 ? 9.683 12.685 -4.915 1.00 86.94 194 PHE A O 1
ATOM 1539 N N . TRP A 1 195 ? 8.949 10.614 -5.351 1.00 88.38 195 TRP A N 1
ATOM 1540 C CA . TRP A 1 195 ? 10.279 10.010 -5.337 1.00 88.38 195 TRP A CA 1
ATOM 1541 C C . TRP A 1 195 ? 10.923 10.185 -6.714 1.00 88.38 195 TRP A C 1
ATOM 1543 O O . TRP A 1 195 ? 10.448 9.643 -7.705 1.00 88.38 195 TRP A O 1
ATOM 1553 N N . LYS A 1 196 ? 11.992 10.989 -6.772 1.00 86.12 196 LYS A N 1
ATOM 1554 C CA . LYS A 1 196 ? 12.744 11.275 -8.007 1.00 86.12 196 LYS A CA 1
ATOM 1555 C C . LYS A 1 196 ? 13.897 10.307 -8.270 1.00 86.12 196 LYS A C 1
ATOM 1557 O O . LYS A 1 196 ? 14.408 10.271 -9.376 1.00 86.12 196 LYS A O 1
ATOM 1562 N N . GLU A 1 197 ? 14.275 9.543 -7.256 1.00 87.25 197 GLU A N 1
ATOM 1563 C CA . GLU A 1 197 ? 15.402 8.617 -7.262 1.00 87.25 197 GLU A CA 1
ATOM 1564 C C . GLU A 1 197 ? 15.031 7.381 -6.437 1.00 87.25 197 GLU A C 1
ATOM 1566 O O . GLU A 1 197 ? 14.138 7.429 -5.576 1.00 87.25 197 GLU A O 1
ATOM 1571 N N . GLY A 1 198 ? 15.714 6.272 -6.703 1.00 88.19 198 GLY A N 1
ATOM 1572 C CA . GLY A 1 198 ? 15.487 4.999 -6.030 1.00 88.19 198 GLY A CA 1
ATOM 1573 C C . GLY A 1 198 ? 15.429 3.833 -7.004 1.00 88.19 198 GLY A C 1
ATOM 1574 O O . GLY A 1 198 ? 15.425 4.003 -8.217 1.00 88.19 198 GLY A O 1
ATOM 1575 N N . TYR A 1 199 ? 15.366 2.626 -6.463 1.00 87.19 199 TYR A N 1
ATOM 1576 C CA . TYR A 1 199 ? 15.363 1.391 -7.235 1.00 87.19 199 TYR A CA 1
ATOM 1577 C C . TYR A 1 199 ? 14.039 0.658 -7.056 1.00 87.19 199 TYR A C 1
ATOM 1579 O O . TYR A 1 199 ? 13.502 0.603 -5.945 1.00 87.19 199 TYR A O 1
ATOM 1587 N N . PHE A 1 200 ? 13.523 0.082 -8.139 1.00 89.25 200 PHE A N 1
ATOM 1588 C CA . PHE A 1 200 ? 12.293 -0.696 -8.109 1.00 89.25 200 PHE A CA 1
ATOM 1589 C C . PHE A 1 200 ? 12.490 -2.113 -8.651 1.00 89.25 200 PHE A C 1
ATOM 1591 O O . PHE A 1 200 ? 13.293 -2.357 -9.553 1.00 89.25 200 PHE A O 1
ATOM 1598 N N . GLU A 1 201 ? 11.696 -3.043 -8.126 1.00 87.62 201 GLU A N 1
ATOM 1599 C CA . GLU A 1 201 ? 11.563 -4.409 -8.635 1.00 87.62 201 GLU A CA 1
ATOM 1600 C C . GLU A 1 201 ? 10.096 -4.812 -8.663 1.00 87.62 201 GLU A C 1
ATOM 1602 O O . GLU A 1 201 ? 9.387 -4.654 -7.671 1.00 87.62 201 GLU A O 1
ATOM 1607 N N . TYR A 1 202 ? 9.659 -5.392 -9.770 1.00 87.12 202 TYR A N 1
ATOM 1608 C CA . TYR A 1 202 ? 8.363 -6.027 -9.916 1.00 87.12 202 TYR A CA 1
ATOM 1609 C C . TYR A 1 202 ? 8.524 -7.539 -10.074 1.00 87.12 202 TYR A C 1
ATOM 1611 O O . TYR A 1 202 ? 9.445 -8.012 -10.751 1.00 87.12 202 TYR A O 1
ATOM 1619 N N . ARG A 1 203 ? 7.618 -8.284 -9.438 1.00 83.62 203 ARG A N 1
ATOM 1620 C CA . ARG A 1 203 ? 7.538 -9.743 -9.535 1.00 83.62 203 ARG A CA 1
ATOM 1621 C C . ARG A 1 203 ? 6.092 -10.196 -9.626 1.00 83.62 203 ARG A C 1
ATOM 1623 O O . ARG A 1 203 ? 5.284 -9.794 -8.783 1.00 83.62 203 ARG A O 1
ATOM 1630 N N . ASP A 1 204 ? 5.801 -11.067 -10.583 1.00 82.25 204 ASP A N 1
ATOM 1631 C CA . ASP A 1 204 ? 4.517 -11.757 -10.660 1.00 82.25 204 ASP A CA 1
ATOM 1632 C C . ASP A 1 204 ? 4.338 -12.675 -9.436 1.00 82.25 204 ASP A C 1
ATOM 1634 O O . ASP A 1 204 ? 5.277 -13.310 -8.940 1.00 82.25 204 ASP A O 1
ATOM 1638 N N . CYS A 1 205 ? 3.118 -12.737 -8.902 1.00 73.38 205 CYS A N 1
ATOM 1639 C CA . CYS A 1 205 ? 2.811 -13.627 -7.785 1.00 73.38 205 CYS A CA 1
ATOM 1640 C C . CYS A 1 205 ? 1.343 -14.044 -7.766 1.00 73.38 205 CYS A C 1
ATOM 1642 O O . CYS A 1 205 ? 0.464 -13.293 -8.177 1.00 73.38 205 CYS A O 1
ATOM 1644 N N . VAL A 1 206 ? 1.067 -15.233 -7.229 1.00 66.12 206 VAL A N 1
ATOM 1645 C CA . VAL A 1 206 ? -0.299 -15.675 -6.951 1.00 66.12 206 VAL A CA 1
ATOM 1646 C C . VAL A 1 206 ? -0.657 -15.196 -5.557 1.00 66.12 206 VAL A C 1
ATOM 1648 O O . VAL A 1 206 ? -0.084 -15.655 -4.568 1.00 66.12 206 VAL A O 1
ATOM 1651 N N . VAL A 1 207 ? -1.610 -14.278 -5.465 1.00 60.75 207 VAL A N 1
ATOM 1652 C CA . VAL A 1 207 ? -2.085 -13.792 -4.173 1.00 60.75 207 VAL A CA 1
ATOM 1653 C C . VAL A 1 207 ? -3.488 -14.318 -3.915 1.00 60.75 207 VAL A C 1
ATOM 1655 O O . VAL A 1 207 ? -4.415 -14.039 -4.677 1.00 60.75 207 VAL A O 1
ATOM 1658 N N . ASP A 1 208 ? -3.642 -15.074 -2.828 1.00 56.50 208 ASP A N 1
ATOM 1659 C CA . ASP A 1 208 ? -4.963 -15.424 -2.313 1.00 56.50 208 ASP A CA 1
ATOM 1660 C C . ASP A 1 208 ? -5.500 -14.222 -1.533 1.00 56.50 208 ASP A C 1
ATOM 1662 O O . ASP A 1 208 ? -5.044 -13.929 -0.425 1.00 56.50 208 ASP A O 1
ATOM 1666 N N . PHE A 1 209 ? -6.463 -13.513 -2.117 1.00 56.62 209 PHE A N 1
ATOM 1667 C CA . PHE A 1 209 ? -7.249 -12.523 -1.385 1.00 56.62 209 PHE A CA 1
ATOM 1668 C C . PHE A 1 209 ? -8.470 -13.190 -0.783 1.00 56.62 209 PHE A C 1
ATOM 1670 O O . PHE A 1 209 ? -9.186 -13.918 -1.478 1.00 56.62 209 PHE A O 1
ATOM 1677 N N . ASP A 1 210 ? -8.741 -12.883 0.483 1.00 49.81 210 ASP A N 1
ATOM 1678 C CA . ASP A 1 210 ? -10.056 -13.151 1.045 1.00 49.81 210 ASP A CA 1
ATOM 1679 C C . ASP A 1 210 ? -11.097 -12.401 0.209 1.00 49.81 210 ASP A C 1
ATOM 1681 O O . ASP A 1 210 ? -10.967 -11.201 -0.057 1.00 49.81 210 ASP A O 1
ATOM 1685 N N . LYS A 1 211 ? -12.119 -13.131 -0.243 1.00 43.88 211 LYS A N 1
ATOM 1686 C CA . LYS A 1 211 ? -13.113 -12.663 -1.221 1.00 43.88 211 LYS A CA 1
ATOM 1687 C C . LYS A 1 211 ? -13.970 -11.486 -0.719 1.00 43.88 211 LYS A C 1
ATOM 1689 O O . LYS A 1 211 ? -14.674 -10.878 -1.517 1.00 43.88 211 LYS A O 1
ATOM 1694 N N . ASP A 1 212 ? -13.868 -11.124 0.562 1.00 48.09 212 ASP A N 1
ATOM 1695 C CA . ASP A 1 212 ? -14.887 -10.343 1.273 1.00 48.09 212 ASP A CA 1
ATOM 1696 C C . ASP A 1 212 ? -14.548 -8.869 1.581 1.00 48.09 212 ASP A C 1
ATOM 1698 O O . ASP A 1 212 ? -15.317 -8.194 2.287 1.00 48.09 212 ASP A O 1
ATOM 1702 N N . GLY A 1 213 ? -13.445 -8.282 1.089 1.00 51.81 213 GLY A N 1
ATOM 1703 C CA . GLY A 1 213 ? -13.174 -6.912 1.557 1.00 51.81 213 GLY A CA 1
ATOM 1704 C C . GLY A 1 213 ? -12.105 -6.026 0.953 1.00 51.81 213 GLY A C 1
ATOM 1705 O O . GLY A 1 213 ? -11.925 -4.939 1.502 1.00 51.81 213 GLY A O 1
ATOM 1706 N N . ILE A 1 214 ? -11.422 -6.403 -0.125 1.00 59.41 214 ILE A N 1
ATOM 1707 C CA . ILE A 1 214 ? -10.420 -5.508 -0.716 1.00 59.41 214 ILE A CA 1
ATOM 1708 C C . ILE A 1 214 ? -11.047 -4.754 -1.883 1.00 59.41 214 ILE A C 1
ATOM 1710 O O . ILE A 1 214 ? -11.265 -5.306 -2.959 1.00 59.41 214 ILE A O 1
ATOM 1714 N N . HIS A 1 215 ? -11.345 -3.477 -1.651 1.00 70.25 215 HIS A N 1
ATOM 1715 C CA . HIS A 1 215 ? -11.698 -2.557 -2.721 1.00 70.25 215 HIS A CA 1
ATOM 1716 C C . HIS A 1 215 ? -10.430 -2.210 -3.493 1.00 70.25 215 HIS A C 1
ATOM 1718 O O . HIS A 1 215 ? -9.522 -1.585 -2.945 1.00 70.25 215 HIS A O 1
ATOM 1724 N N . ALA A 1 216 ? -10.374 -2.645 -4.748 1.00 81.69 216 ALA A N 1
ATOM 1725 C CA . ALA A 1 216 ? -9.303 -2.261 -5.644 1.00 81.69 216 ALA A CA 1
ATOM 1726 C C . ALA A 1 216 ? -9.344 -0.742 -5.874 1.00 81.69 216 ALA A C 1
ATOM 1728 O O . ALA A 1 216 ? -10.393 -0.162 -6.146 1.00 81.69 216 ALA A O 1
ATOM 1729 N N . VAL A 1 217 ? -8.182 -0.118 -5.755 1.00 88.75 217 VAL A N 1
ATOM 1730 C CA . VAL A 1 217 ? -7.905 1.255 -6.142 1.00 88.75 217 VAL A CA 1
ATOM 1731 C C . VAL A 1 217 ? -7.489 1.238 -7.610 1.00 88.75 217 VAL A C 1
ATOM 1733 O O . VAL A 1 217 ? -6.520 0.571 -7.987 1.00 88.75 217 VAL A O 1
ATOM 1736 N N . SER A 1 218 ? -8.200 2.000 -8.436 1.00 92.62 218 SER A N 1
ATOM 1737 C CA . SER A 1 218 ? -7.843 2.158 -9.843 1.00 92.62 218 SER A CA 1
ATOM 1738 C C . SER A 1 218 ? -6.485 2.841 -9.979 1.00 92.62 218 SER A C 1
ATOM 1740 O O . SER A 1 218 ? -6.262 3.950 -9.483 1.00 92.62 218 SER A O 1
ATOM 1742 N N . THR A 1 219 ? -5.576 2.187 -10.697 1.00 93.94 219 THR A N 1
ATOM 1743 C CA . THR A 1 219 ? -4.248 2.733 -10.980 1.00 93.94 219 THR A CA 1
ATOM 1744 C C . THR A 1 219 ? -4.336 4.032 -11.782 1.00 93.94 219 THR A C 1
ATOM 1746 O O . THR A 1 219 ? -3.624 4.993 -11.490 1.00 93.94 219 THR A O 1
ATOM 1749 N N . MET A 1 220 ? -5.261 4.101 -12.744 1.00 91.81 220 MET A N 1
ATOM 1750 C CA . MET A 1 220 ? -5.468 5.299 -13.558 1.00 91.81 220 MET A CA 1
ATOM 1751 C C . MET A 1 220 ? -5.978 6.475 -12.718 1.00 91.81 220 MET A C 1
ATOM 1753 O O . MET A 1 220 ? -5.493 7.594 -12.869 1.00 91.81 220 MET A O 1
ATOM 1757 N N . GLU A 1 221 ? -6.905 6.235 -11.786 1.00 92.56 221 GLU A N 1
ATOM 1758 C CA . GLU A 1 221 ? -7.381 7.285 -10.874 1.00 92.56 221 GLU A CA 1
ATOM 1759 C C . GLU A 1 221 ? -6.248 7.843 -10.008 1.00 92.56 221 GLU A C 1
ATOM 1761 O O . GLU A 1 221 ? -6.180 9.053 -9.787 1.00 92.56 221 GLU A O 1
ATOM 1766 N N . ILE A 1 222 ? -5.335 6.981 -9.550 1.00 93.75 222 ILE A N 1
ATOM 1767 C CA . ILE A 1 222 ? -4.164 7.391 -8.771 1.00 93.75 222 ILE A CA 1
ATOM 1768 C C . ILE A 1 222 ? -3.192 8.223 -9.602 1.00 93.75 222 ILE A C 1
ATOM 1770 O O . ILE A 1 222 ? -2.730 9.260 -9.127 1.00 93.75 222 ILE A O 1
ATOM 1774 N N . ILE A 1 223 ? -2.909 7.812 -10.840 1.00 93.50 223 ILE A N 1
ATOM 1775 C CA . ILE A 1 223 ? -2.041 8.570 -11.747 1.00 93.50 223 ILE A CA 1
ATOM 1776 C C . ILE A 1 223 ? -2.644 9.955 -12.002 1.00 93.50 223 ILE A C 1
ATOM 1778 O O . ILE A 1 223 ? -1.964 10.958 -11.797 1.00 93.50 223 ILE A O 1
ATOM 1782 N N . MET A 1 224 ? -3.930 10.038 -12.346 1.00 90.75 224 MET A N 1
ATOM 1783 C CA . MET A 1 224 ? -4.602 11.323 -12.576 1.00 90.75 224 MET A CA 1
ATOM 1784 C C . MET A 1 224 ? -4.623 12.205 -11.322 1.00 90.75 224 MET A C 1
ATOM 1786 O O . MET A 1 224 ? -4.401 13.414 -11.398 1.00 90.75 224 MET A O 1
ATOM 1790 N N . GLU A 1 225 ? -4.844 11.614 -10.148 1.00 90.38 225 GLU A N 1
ATOM 1791 C CA . GLU A 1 225 ? -4.773 12.339 -8.884 1.00 90.38 225 GLU A CA 1
ATOM 1792 C C . GLU A 1 225 ? -3.359 12.852 -8.579 1.00 90.38 225 GLU A C 1
ATOM 1794 O O . GLU A 1 225 ? -3.219 13.949 -8.037 1.00 90.38 225 GLU A O 1
ATOM 1799 N N . SER A 1 226 ? -2.318 12.090 -8.916 1.00 89.19 226 SER A N 1
ATOM 1800 C CA . SER A 1 226 ? -0.930 12.502 -8.696 1.00 89.19 226 SER A CA 1
ATOM 1801 C C . SER A 1 226 ? -0.573 13.753 -9.498 1.00 89.19 226 SER A C 1
ATOM 1803 O O . SER A 1 226 ? 0.001 14.686 -8.940 1.00 89.19 226 SER A O 1
ATOM 1805 N N . VAL A 1 227 ? -0.996 13.810 -10.766 1.00 88.25 227 VAL A N 1
ATOM 1806 C CA . VAL A 1 227 ? -0.800 14.965 -11.652 1.00 88.25 227 VAL A CA 1
ATOM 1807 C C . VAL A 1 227 ? -1.477 16.190 -11.047 1.00 88.25 227 VAL A C 1
ATOM 1809 O O . VAL A 1 227 ? -0.830 17.209 -10.823 1.00 88.25 227 VAL A O 1
ATOM 1812 N N . ARG A 1 228 ? -2.745 16.044 -10.637 1.00 88.31 228 ARG A N 1
ATOM 1813 C CA . ARG A 1 228 ? -3.504 17.103 -9.960 1.00 88.31 228 ARG A CA 1
ATOM 1814 C C . ARG A 1 228 ? -2.783 17.633 -8.711 1.00 88.31 228 ARG A C 1
ATOM 1816 O O . ARG A 1 228 ? -2.746 18.840 -8.498 1.00 88.31 228 ARG A O 1
ATOM 1823 N N . ARG A 1 229 ? -2.210 16.754 -7.874 1.00 83.19 229 ARG A N 1
ATOM 1824 C CA . ARG A 1 229 ? -1.471 17.159 -6.658 1.00 83.19 229 ARG A CA 1
ATOM 1825 C C . ARG A 1 229 ? -0.148 17.854 -6.970 1.00 83.19 229 ARG A C 1
ATOM 1827 O O . ARG A 1 229 ? 0.232 18.765 -6.237 1.00 83.19 229 ARG A O 1
ATOM 1834 N N . LEU A 1 230 ? 0.565 17.412 -8.004 1.00 80.88 230 LEU A N 1
ATOM 1835 C CA . LEU A 1 230 ? 1.822 18.031 -8.428 1.00 80.88 230 LEU A CA 1
ATOM 1836 C C . LEU A 1 230 ? 1.580 19.449 -8.964 1.00 80.88 230 LEU A C 1
ATOM 1838 O O . LEU A 1 230 ? 2.292 20.367 -8.562 1.00 80.88 230 LEU A O 1
ATOM 1842 N N . ASP A 1 231 ? 0.521 19.648 -9.752 1.00 81.94 231 ASP A N 1
ATOM 1843 C CA . ASP A 1 231 ? 0.130 20.969 -10.258 1.00 81.94 231 ASP A CA 1
ATOM 1844 C C . ASP A 1 231 ? -0.230 21.935 -9.115 1.00 81.94 231 ASP A C 1
ATOM 1846 O O . ASP A 1 231 ? 0.286 23.056 -9.045 1.00 81.94 231 ASP A O 1
ATOM 1850 N N . GLU A 1 232 ? -1.056 21.483 -8.159 1.00 81.31 232 GLU A N 1
ATOM 1851 C CA . GLU A 1 232 ? -1.397 22.252 -6.950 1.00 81.31 232 GLU A CA 1
ATOM 1852 C C . GLU A 1 232 ? -0.145 22.639 -6.150 1.00 81.31 232 GLU A C 1
ATOM 1854 O O . GLU A 1 232 ? -0.027 23.754 -5.632 1.00 81.31 232 GLU A O 1
ATOM 1859 N N . TRP A 1 233 ? 0.811 21.718 -6.046 1.00 75.19 233 TRP A N 1
ATOM 1860 C CA . TRP A 1 233 ? 2.056 21.934 -5.322 1.00 75.19 233 TRP A CA 1
ATOM 1861 C C . TRP A 1 233 ? 2.951 22.983 -5.989 1.00 75.19 233 TRP A C 1
ATOM 1863 O O . TRP A 1 233 ? 3.511 23.854 -5.311 1.00 75.19 233 TRP A O 1
ATOM 1873 N N . ASP A 1 234 ? 3.068 22.941 -7.312 1.00 78.81 234 ASP A N 1
ATOM 1874 C CA . ASP A 1 234 ? 3.872 23.899 -8.065 1.00 78.81 234 ASP A 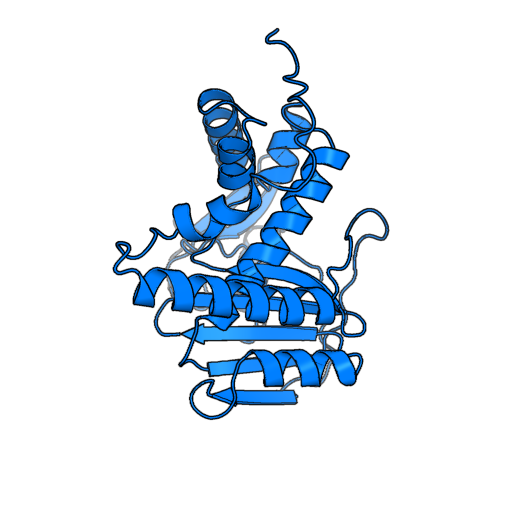CA 1
ATOM 1875 C C . ASP A 1 234 ? 3.240 25.299 -8.084 1.00 78.81 234 ASP A C 1
ATOM 1877 O O . ASP A 1 234 ? 3.950 26.310 -8.105 1.00 78.81 234 ASP A O 1
ATOM 1881 N N . GLU A 1 235 ? 1.913 25.402 -7.992 1.00 79.75 235 GLU A N 1
ATOM 1882 C CA . GLU A 1 235 ? 1.232 26.674 -7.728 1.00 79.75 235 GLU A CA 1
ATOM 1883 C C . GLU A 1 235 ? 1.557 27.261 -6.350 1.00 79.75 235 GLU A C 1
ATOM 1885 O O . GLU A 1 235 ? 1.840 28.459 -6.244 1.00 79.75 235 GLU A O 1
ATOM 1890 N N . LEU A 1 236 ? 1.537 26.446 -5.291 1.00 76.69 236 LEU A N 1
ATOM 1891 C CA . LEU A 1 236 ? 1.844 26.900 -3.929 1.00 76.69 236 LEU A CA 1
ATOM 1892 C C . LEU A 1 236 ? 3.290 27.395 -3.803 1.00 76.69 236 LEU A C 1
ATOM 1894 O O . LEU A 1 236 ? 3.533 28.439 -3.191 1.00 76.69 236 LEU A O 1
ATOM 1898 N N . LYS A 1 237 ? 4.237 26.692 -4.437 1.00 74.75 237 LYS A N 1
ATOM 1899 C CA . LYS A 1 237 ? 5.640 27.124 -4.532 1.00 74.75 237 LYS A CA 1
ATOM 1900 C C . LYS A 1 237 ? 5.780 28.472 -5.231 1.00 74.75 237 LYS A C 1
ATOM 1902 O O . LYS A 1 237 ? 6.471 29.348 -4.717 1.00 74.75 237 LYS A O 1
ATOM 1907 N N . ARG A 1 238 ? 5.104 28.666 -6.371 1.00 77.38 238 ARG A N 1
ATOM 1908 C CA . ARG A 1 238 ? 5.110 29.949 -7.100 1.00 77.38 238 ARG A CA 1
ATOM 1909 C C . ARG A 1 238 ? 4.557 31.099 -6.260 1.00 77.38 238 ARG A C 1
ATOM 1911 O O . ARG A 1 238 ? 5.024 32.224 -6.389 1.00 77.38 238 ARG A O 1
ATOM 1918 N N . LYS A 1 239 ? 3.599 30.815 -5.375 1.00 82.06 239 LYS A N 1
ATOM 1919 C CA . LYS A 1 239 ? 3.007 31.784 -4.440 1.00 82.06 239 LYS A CA 1
ATOM 1920 C C . LYS A 1 239 ? 3.845 32.011 -3.171 1.00 82.06 239 LYS A C 1
ATOM 1922 O O . LYS A 1 239 ? 3.387 32.715 -2.277 1.00 82.06 239 LYS A O 1
ATOM 1927 N N . GLY A 1 240 ? 5.039 31.418 -3.059 1.00 70.50 240 GLY A N 1
ATOM 1928 C CA . GLY A 1 240 ? 5.929 31.594 -1.906 1.00 70.50 240 GLY A CA 1
ATOM 1929 C C . GLY A 1 240 ? 5.389 31.002 -0.601 1.00 70.50 240 GLY A C 1
ATOM 1930 O O . GLY A 1 240 ? 5.810 31.414 0.478 1.00 70.50 240 GLY A O 1
ATOM 1931 N N . SER A 1 241 ? 4.442 30.061 -0.674 1.00 65.88 241 SER A N 1
ATOM 1932 C CA . SER A 1 241 ? 3.916 29.402 0.524 1.00 65.88 241 SER A CA 1
ATOM 1933 C C . SER A 1 241 ? 4.991 28.496 1.141 1.00 65.88 241 SER A C 1
ATOM 1935 O O . SER A 1 241 ? 5.695 27.808 0.394 1.00 65.88 241 SER A O 1
ATOM 1937 N N . PRO A 1 242 ? 5.143 28.466 2.481 1.00 56.56 242 PRO A N 1
ATOM 1938 C CA . PRO A 1 242 ? 6.094 27.569 3.132 1.00 56.56 242 PRO A CA 1
ATOM 1939 C C . PRO A 1 242 ? 5.763 26.130 2.750 1.00 56.56 242 PRO A C 1
ATOM 1941 O O . PRO A 1 242 ? 4.585 25.794 2.672 1.00 56.56 242 PRO A O 1
ATOM 1944 N N . ALA A 1 243 ? 6.782 25.298 2.504 1.00 50.06 243 ALA A N 1
ATOM 1945 C CA . ALA A 1 243 ? 6.591 23.910 2.097 1.00 50.06 243 ALA A CA 1
ATOM 1946 C C . ALA A 1 243 ? 5.663 23.191 3.095 1.00 50.06 243 ALA A C 1
ATOM 1948 O O . ALA A 1 243 ? 6.058 23.032 4.253 1.00 50.06 243 ALA A O 1
ATOM 1949 N N . PRO A 1 244 ? 4.461 22.748 2.675 1.00 50.16 244 PRO A N 1
ATOM 1950 C CA . PRO A 1 244 ? 3.572 22.004 3.551 1.00 50.16 244 PRO A CA 1
ATOM 1951 C C . PRO A 1 244 ? 4.295 20.821 4.189 1.00 50.16 244 PRO A C 1
ATOM 1953 O O . PRO A 1 244 ? 4.959 20.032 3.500 1.00 50.16 244 PRO A O 1
ATOM 1956 N N . SER A 1 245 ? 4.139 20.691 5.505 1.00 44.94 245 SER A N 1
ATOM 1957 C CA . SER A 1 245 ? 4.536 19.492 6.240 1.00 44.94 245 SER A CA 1
ATOM 1958 C C . SER A 1 245 ? 3.905 18.246 5.600 1.00 44.94 245 SER A C 1
ATOM 1960 O O . SER A 1 245 ? 2.864 18.338 4.944 1.00 44.94 245 SER A O 1
ATOM 1962 N N . VAL A 1 246 ? 4.482 17.055 5.819 1.00 49.78 246 VAL A N 1
ATOM 1963 C CA . VAL A 1 246 ? 3.868 15.779 5.383 1.00 49.78 246 VAL A CA 1
ATOM 1964 C C . VAL A 1 246 ? 2.414 15.687 5.859 1.00 49.78 246 VAL A C 1
ATOM 1966 O O . VAL A 1 246 ? 1.595 15.076 5.216 1.00 49.78 246 VAL A O 1
ATOM 1969 N N . ILE A 1 247 ? 2.014 16.360 6.936 1.00 42.47 247 ILE A N 1
ATOM 1970 C CA . ILE A 1 247 ? 0.616 16.372 7.385 1.00 42.47 247 ILE A CA 1
ATOM 1971 C C . ILE A 1 247 ? -0.249 17.347 6.560 1.00 42.47 247 ILE A C 1
ATOM 1973 O O . ILE A 1 247 ? -1.422 17.077 6.313 1.00 42.47 247 ILE A O 1
ATOM 1977 N N . GLU A 1 248 ? 0.297 18.478 6.116 1.00 42.75 248 GLU A N 1
ATOM 1978 C CA . GLU A 1 248 ? -0.427 19.490 5.335 1.00 42.75 248 GLU A CA 1
ATOM 1979 C C . GLU A 1 248 ? -0.565 19.128 3.854 1.00 42.75 248 GLU A C 1
ATOM 1981 O O . GLU A 1 248 ? -1.599 19.442 3.265 1.00 42.75 248 GLU A O 1
ATOM 1986 N N . ARG A 1 249 ? 0.391 18.379 3.282 1.00 51.38 249 ARG A N 1
ATOM 1987 C CA . ARG A 1 249 ? 0.250 17.779 1.938 1.00 51.38 249 ARG A CA 1
ATOM 1988 C C . ARG A 1 249 ? -0.997 16.895 1.823 1.00 51.38 249 ARG A C 1
ATOM 1990 O O . ARG A 1 249 ? -1.601 16.822 0.761 1.00 51.38 249 ARG A O 1
ATOM 1997 N N . HIS A 1 250 ? -1.417 16.285 2.933 1.00 50.53 250 HIS A N 1
ATOM 1998 C CA . HIS A 1 250 ? -2.570 15.384 2.998 1.00 50.53 250 HIS A CA 1
ATOM 1999 C C . HIS A 1 250 ? -3.873 16.094 3.428 1.00 50.53 250 HIS A C 1
ATOM 2001 O O . HIS A 1 250 ? -4.949 15.504 3.347 1.00 50.53 250 HIS A O 1
ATOM 2007 N N . LYS A 1 251 ? -3.822 17.362 3.875 1.00 40.53 251 LYS A N 1
ATOM 2008 C CA . LYS A 1 251 ? -5.008 18.123 4.327 1.00 40.53 251 LYS A CA 1
ATOM 2009 C C . LYS A 1 251 ? -5.764 18.837 3.202 1.00 40.53 251 LYS A C 1
ATOM 2011 O O . LYS A 1 251 ? -6.915 19.218 3.424 1.00 40.53 251 LYS A O 1
ATOM 2016 N N . SER A 1 252 ? -5.183 19.002 2.007 1.00 40.97 252 SER A N 1
ATOM 2017 C CA . SER A 1 252 ? -5.821 19.758 0.910 1.00 40.97 252 SER A CA 1
ATOM 2018 C C . SER A 1 252 ? -7.148 19.145 0.429 1.00 40.97 252 SER A C 1
ATOM 2020 O O . SER A 1 252 ? -7.998 19.860 -0.097 1.00 40.97 252 SER A O 1
ATOM 2022 N N . LYS A 1 253 ? -7.398 17.854 0.697 1.00 42.44 253 LYS A N 1
ATOM 2023 C CA . LYS A 1 253 ? -8.621 17.144 0.284 1.00 42.44 253 LYS A CA 1
ATOM 2024 C C . LYS A 1 253 ? -9.771 17.097 1.288 1.00 42.44 253 LYS A C 1
ATOM 2026 O O . LYS A 1 253 ? -10.889 16.784 0.879 1.00 42.44 253 LYS A O 1
ATOM 2031 N N . ALA A 1 254 ? -9.571 17.451 2.558 1.00 40.25 254 ALA A N 1
ATOM 2032 C CA . ALA A 1 254 ? -10.661 17.391 3.542 1.00 40.25 254 ALA A CA 1
ATOM 2033 C C . ALA A 1 254 ? -11.773 18.435 3.291 1.00 40.25 254 ALA A C 1
ATOM 2035 O O . ALA A 1 254 ? -12.816 18.390 3.936 1.00 40.25 254 ALA A O 1
ATOM 2036 N N . ARG A 1 255 ? -11.577 19.379 2.357 1.00 36.66 255 ARG A N 1
ATOM 2037 C CA . ARG A 1 255 ? -12.540 20.458 2.095 1.00 36.66 255 ARG A CA 1
ATOM 2038 C C . ARG A 1 255 ? -13.631 20.118 1.072 1.00 36.66 255 ARG A C 1
ATOM 2040 O O . ARG A 1 255 ? -14.654 20.796 1.092 1.00 36.66 255 ARG A O 1
ATOM 2047 N N . HIS A 1 256 ? -13.472 19.108 0.204 1.00 35.75 256 HIS A N 1
ATOM 2048 C CA . HIS A 1 256 ? -14.345 18.973 -0.984 1.00 35.75 256 HIS A CA 1
ATOM 2049 C C . HIS A 1 256 ? -14.955 17.593 -1.292 1.00 35.75 256 HIS A C 1
ATOM 2051 O O . HIS A 1 256 ? -15.560 17.440 -2.349 1.00 35.75 256 HIS A O 1
ATOM 2057 N N . LYS A 1 257 ? -14.923 16.604 -0.388 1.00 34.00 257 LYS A N 1
ATOM 2058 C CA . LYS A 1 257 ? -15.786 15.411 -0.525 1.00 34.00 257 LYS A CA 1
ATOM 2059 C C . LYS A 1 257 ? -16.443 15.061 0.811 1.00 34.00 257 LYS A C 1
ATOM 2061 O O . LYS A 1 257 ? -15.756 14.652 1.735 1.00 34.00 257 LYS A O 1
ATOM 2066 N N . THR A 1 258 ? -17.756 15.310 0.884 1.00 31.38 258 THR A N 1
ATOM 2067 C CA . THR A 1 258 ? -18.737 14.852 1.894 1.00 31.38 258 THR A CA 1
ATOM 2068 C C . THR A 1 258 ? -18.152 14.456 3.250 1.00 31.38 258 THR A C 1
ATOM 2070 O O . THR A 1 258 ? -17.829 13.293 3.489 1.00 31.38 258 THR A O 1
ATOM 2073 N N . ALA A 1 259 ? -18.087 15.426 4.164 1.00 32.09 259 ALA A N 1
ATOM 2074 C CA . ALA A 1 259 ? -17.959 15.149 5.586 1.00 32.09 259 ALA A CA 1
ATOM 2075 C C . ALA A 1 259 ? -19.193 14.352 6.041 1.00 32.09 259 ALA A C 1
ATOM 2077 O O . ALA A 1 259 ? -20.285 14.900 6.179 1.00 32.09 259 ALA A O 1
ATOM 2078 N N . ILE A 1 260 ? -19.030 13.044 6.233 1.00 38.84 260 ILE A N 1
ATOM 2079 C CA . ILE A 1 260 ? -20.002 12.235 6.968 1.00 38.84 260 ILE A CA 1
ATOM 2080 C C . ILE A 1 260 ? -19.816 12.601 8.447 1.00 38.84 260 ILE A C 1
ATOM 2082 O O . ILE A 1 260 ? -18.680 12.556 8.929 1.00 38.84 260 ILE A O 1
ATOM 2086 N N . PRO A 1 261 ? -20.876 12.994 9.174 1.00 33.31 261 PRO A N 1
ATOM 2087 C CA . PRO A 1 261 ? -20.746 13.344 10.580 1.00 33.31 261 PRO A CA 1
ATOM 2088 C C . PRO A 1 261 ? -20.194 12.144 11.362 1.00 33.31 261 PRO A C 1
ATOM 2090 O O . PRO A 1 261 ? -20.604 11.006 11.106 1.00 33.31 261 PRO A O 1
ATOM 2093 N N . PRO A 1 262 ? -19.272 12.363 12.314 1.00 39.75 262 PRO A N 1
ATOM 2094 C CA . PRO A 1 262 ? -18.703 11.275 13.086 1.00 39.75 262 PRO A CA 1
ATOM 2095 C C . PRO A 1 262 ? -19.823 10.614 13.897 1.00 39.75 262 PRO 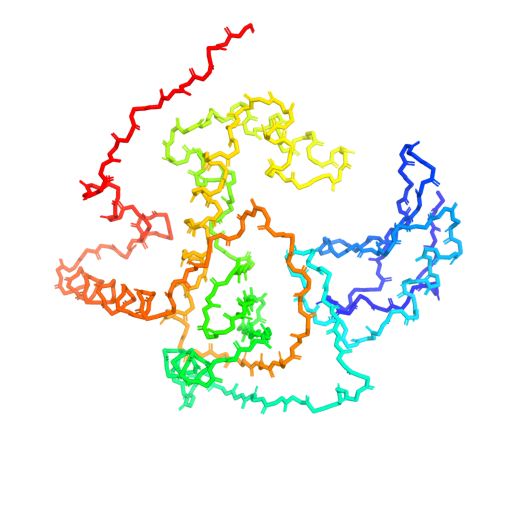A C 1
ATOM 2097 O O . PRO A 1 262 ? -20.351 11.196 14.843 1.00 39.75 262 PRO A O 1
ATOM 2100 N N . ARG A 1 263 ? -20.190 9.371 13.556 1.00 43.78 263 ARG A N 1
ATOM 2101 C CA . ARG A 1 263 ? -20.863 8.479 14.510 1.00 43.78 263 ARG A CA 1
ATOM 2102 C C . ARG A 1 263 ? -19.811 8.053 15.526 1.00 43.78 263 ARG A C 1
ATOM 2104 O O . ARG A 1 263 ? -19.243 6.969 15.441 1.00 43.78 263 ARG A O 1
ATOM 2111 N N . ILE A 1 264 ? -19.523 8.947 16.466 1.00 46.47 264 ILE A N 1
ATOM 2112 C CA . ILE A 1 264 ? -18.809 8.596 17.688 1.00 46.47 264 ILE A CA 1
ATOM 2113 C C . ILE A 1 264 ? -19.702 7.569 18.380 1.00 46.47 264 ILE A C 1
ATOM 2115 O O . ILE A 1 264 ? -20.811 7.898 18.802 1.00 46.47 264 ILE A O 1
ATOM 2119 N N . LEU A 1 265 ? -19.268 6.308 18.436 1.00 48.56 265 LEU A N 1
ATOM 2120 C CA . LEU A 1 265 ? -19.922 5.341 19.310 1.00 48.56 265 LEU A CA 1
ATOM 2121 C C . LEU A 1 265 ? -19.837 5.907 20.734 1.00 48.56 265 LEU A C 1
ATOM 2123 O O . LEU A 1 265 ? -18.715 6.222 21.156 1.00 48.56 265 LEU A O 1
ATOM 2127 N N . PRO A 1 266 ? -20.979 6.103 21.420 1.00 41.31 266 PRO A N 1
ATOM 2128 C CA . PRO A 1 266 ? -21.017 6.787 22.706 1.00 41.31 266 PRO A CA 1
ATOM 2129 C C . PRO A 1 266 ? -20.085 6.096 23.700 1.00 41.31 266 PRO A C 1
ATOM 2131 O O . PRO A 1 266 ? -19.937 4.871 23.665 1.00 41.31 266 PRO A O 1
ATOM 2134 N N . ASP A 1 267 ? -19.431 6.889 24.549 1.00 43.28 267 ASP A N 1
ATOM 2135 C CA . ASP A 1 267 ? -18.688 6.361 25.690 1.00 43.28 267 ASP A CA 1
ATOM 2136 C C . ASP A 1 267 ? -19.671 5.593 26.586 1.00 43.28 267 ASP A C 1
ATOM 2138 O O . ASP A 1 267 ? -20.713 6.126 26.974 1.00 43.28 267 ASP A O 1
ATOM 2142 N N . LYS A 1 268 ? -19.373 4.313 26.825 1.00 37.75 268 LYS A N 1
ATOM 2143 C CA . LYS A 1 268 ? -20.033 3.502 27.851 1.00 37.75 268 LYS A CA 1
ATOM 2144 C C . LYS A 1 268 ? -19.260 3.612 29.152 1.00 37.75 268 LYS A C 1
ATOM 2146 O O . LYS A 1 268 ? -18.012 3.602 29.070 1.00 37.75 268 LYS A O 1
#

Radius of gyration: 20.2 Å; Cα contacts (8 Å, |Δi|>4): 369; chains: 1; bounding box: 45×58×47 Å

Nearest PDB structures (foldseek):
  5htl-assembly1_B  TM=9.826E-01  e=7.525E-02  Vibrio cholerae
  6ejf-assembly1_M  TM=8.821E-01  e=1.813E-01  Thermus thermophilus HB8
  7lkm-assembly2_B  TM=8.579E-01  e=2.973E-01  Xanthomonas citri pv. citri str. 306
  7lko-assembly2_A  TM=8.535E-01  e=3.506E-01  Xanthomonas citri pv. citri str. 306
  1b8h-assembly1_B  TM=2.224E-01  e=5.749E-01  Escherichia phage RB69

pLDDT: mean 74.02, std 17.96, range [31.38, 96.25]

Mean predicted aligned error: 13.99 Å

Solvent-accessible surface area (backbone atoms only — not comparable to full-atom values): 15552 Å² total; per-residue (Å²): 135,86,77,59,64,86,68,46,58,52,36,59,79,76,64,47,52,69,63,43,79,46,78,46,96,88,57,32,18,24,33,32,36,87,88,70,52,69,36,55,75,22,79,40,64,65,57,5,38,46,48,46,51,69,46,63,76,77,50,65,85,64,86,76,79,64,60,68,46,65,68,97,82,72,88,68,73,77,43,72,54,44,30,72,80,44,54,51,64,60,58,53,50,54,42,31,77,63,45,34,36,22,41,39,38,40,38,42,97,91,47,44,35,38,34,36,32,49,69,20,21,34,58,45,39,44,51,76,82,57,78,47,66,70,55,52,37,40,76,70,61,55,39,53,73,65,60,50,52,53,31,53,52,49,14,67,74,70,71,50,53,59,68,59,34,29,44,75,70,62,66,44,52,74,66,57,48,45,54,47,51,48,51,36,25,52,52,37,52,52,58,48,71,74,47,66,56,35,42,37,43,30,38,75,42,48,67,65,68,72,91,84,67,73,66,66,43,56,47,66,60,49,52,56,49,43,53,55,51,51,54,56,48,54,51,40,53,76,70,68,50,77,83,65,49,84,69,51,69,67,50,78,61,77,81,80,64,83,86,73,78,73,81,66,75,76,90,127

Foldseek 3Di:
DQDDLVLADADLVPRDSHWDWDAAPVQWTWIADPVGDIFDTDNDSSVRSCSRHVPDSPDDPPVPPFPWADPPDPPDQPDKDKLLVPPPLRVLVVCLVVLAAWKKWWDDDPKIKIFGGGGSWTQAIDIPDADDLLNLCVVLVLADPVLSVVLVVVCVVNVNDSLVSCVVVVSDDLVRSLVSRLVRRLRRSLVSSPDNTTMMTIDGIDTDDDPPGGDTHGSVVSSVVSVVLVVVQVVCVVVVHDRDDSVRSVVPPPPPDDSDDHPRPDDD

Secondary structure (DSSP, 8-state):
----GGGSPPPTTT--S-EEEEE-TTS-EEEEETTS-BPPPBSSHHHHHHHHHSS-TT----TT--EEEPPS---S-SEEEETTTS-HHHHHHHHHHTT--EEEEEEETTEEEEEEEETTEEEEEEESSS--HHHHHHHTTSS-HHHHHHHHHHHHHH---HHHHHHHTTSS-HHHHHHHHHHHHHHHHHGGGG--S-EEEEEE-EEE--TTS--PBPHHHHHHHHHHHHHHHHHHHHTT-----HHHHTTTTTTSS-------PPP-

Sequence (268 aa):
MSYTIKEFKPCPFCGRIWMFLDSYPEGYFAVRCLCGANGPKKTDKREAIEGWNTRDRHLLWNPFRLSIRFPKDILSVDFKGSLDSVDFASVLQMLASGDKTGILSVIRDHARSAICLKDGNIIAASDTTGLRLGQILYNNGMISHQRLQEALKEAKKSGRMIGETLLSMGYVTQDILKQVIHQQVQEAVLELFFWKEGYFEYRDCVVDFDKDGIHAVSTMEIIMESVRRLDEWDELKRKGSPAPSVIERHKSKARHKTAIPPRILPDK